Protein 6CJ7 (pdb70)

Structure (mmCIF, N/CA/C/O backbone):
data_6CJ7
#
_entry.id   6CJ7
#
_cell.length_a   40.997
_cell.length_b   80.555
_cell.length_c   55.125
_cell.angle_alpha   90.00
_cell.angle_beta   102.73
_cell.angle_gamma   90.00
#
_symmetry.space_group_name_H-M   'P 1 21 1'
#
loop_
_entity.id
_entity.type
_entity.pdbx_description
1 polymer Serpin-12
2 water water
#
loop_
_atom_site.group_PDB
_atom_site.id
_atom_site.type_symbol
_atom_site.label_atom_id
_atom_site.label_alt_id
_atom_site.label_comp_id
_atom_site.label_asym_id
_atom_site.label_entity_id
_atom_site.label_seq_id
_atom_site.pdbx_PDB_ins_code
_atom_site.Cartn_x
_atom_site.Cartn_y
_atom_site.Cartn_z
_atom_site.occupancy
_atom_site.B_iso_or_equiv
_atom_site.auth_seq_id
_atom_site.auth_comp_id
_atom_site.auth_asym_id
_atom_site.auth_atom_id
_atom_site.pdbx_PDB_model_num
ATOM 1 N N . GLY A 1 14 ? 21.277 52.232 19.646 1.00 65.37 2 GLY A N 1
ATOM 2 C CA . GLY A 1 14 ? 21.340 52.920 18.382 1.00 56.89 2 GLY A CA 1
ATOM 3 C C . GLY A 1 14 ? 20.314 52.285 17.480 1.00 47.78 2 GLY A C 1
ATOM 4 O O . GLY A 1 14 ? 19.442 51.542 17.945 1.00 56.55 2 GLY A O 1
ATOM 5 N N . PRO A 1 15 ? 20.391 52.529 16.171 1.00 34.69 3 PRO A N 1
ATOM 6 C CA . PRO A 1 15 ? 19.480 51.820 15.267 1.00 33.02 3 PRO A CA 1
ATOM 7 C C . PRO A 1 15 ? 19.800 50.337 15.103 1.00 37.01 3 PRO A C 1
ATOM 8 O O . PRO A 1 15 ? 18.951 49.609 14.571 1.00 38.87 3 PRO A O 1
ATOM 12 N N . ALA A 1 16 ? 20.965 49.857 15.562 1.00 33.20 4 ALA A N 1
ATOM 13 C CA . ALA A 1 16 ? 21.295 48.440 15.401 1.00 29.45 4 ALA A CA 1
ATOM 14 C C . ALA A 1 16 ? 20.323 47.534 16.143 1.00 27.59 4 ALA A C 1
ATOM 15 O O . ALA A 1 16 ? 20.127 46.377 15.745 1.00 26.61 4 ALA A O 1
ATOM 17 N N . SER A 1 17 ? 19.707 48.027 17.221 1.00 25.38 5 SER A N 1
ATOM 18 C CA . SER A 1 17 ? 18.857 47.160 18.031 1.00 23.28 5 SER A CA 1
ATOM 19 C C . SER A 1 17 ? 17.652 46.647 17.252 1.00 21.76 5 SER A C 1
ATOM 20 O O . SER A 1 17 ? 17.167 45.548 17.532 1.00 24.33 5 SER A O 1
ATOM 23 N N . THR A 1 18 ? 17.135 47.428 16.299 1.00 20.99 6 THR A N 1
ATOM 24 C CA . THR A 1 18 ? 15.982 46.997 15.519 1.00 20.89 6 THR A CA 1
ATOM 25 C C . THR A 1 18 ? 16.359 46.549 14.109 1.00 22.29 6 THR A C 1
ATOM 26 O O . THR A 1 18 ? 15.485 46.482 13.232 1.00 21.12 6 THR A O 1
ATOM 30 N N . SER A 1 19 ? 17.629 46.190 13.889 1.00 24.80 7 SER A N 1
ATOM 31 C CA . SER A 1 19 ? 18.062 45.783 12.554 1.00 25.88 7 SER A CA 1
ATOM 32 C C . SER A 1 19 ? 17.246 44.608 12.014 1.00 25.16 7 SER A C 1
ATOM 33 O O . SER A 1 19 ? 16.932 44.573 10.818 1.00 25.64 7 SER A O 1
ATOM 36 N N . PHE A 1 20 ? 16.897 43.630 12.862 1.00 21.34 8 PHE A N 1
ATOM 37 C CA . PHE A 1 20 ? 16.086 42.513 12.374 1.00 21.10 8 PHE A CA 1
ATOM 38 C C . PHE A 1 20 ? 14.772 43.015 11.779 1.00 23.44 8 PHE A C 1
ATOM 39 O O . PHE A 1 20 ? 14.381 42.618 10.669 1.00 22.53 8 PHE A O 1
ATOM 47 N N . GLY A 1 21 ? 14.070 43.879 12.519 1.00 19.14 9 GLY A N 1
ATOM 48 C CA . GLY A 1 21 ? 12.797 44.402 12.044 1.00 19.11 9 GLY A CA 1
ATOM 49 C C . GLY A 1 21 ? 12.925 45.215 10.767 1.00 21.01 9 GLY A C 1
ATOM 50 O O . GLY A 1 21 ? 12.048 45.164 9.904 1.00 19.59 9 GLY A O 1
ATOM 51 N N . VAL A 1 22 ? 14.008 45.995 10.634 1.00 19.56 10 VAL A N 1
ATOM 52 C CA . VAL A 1 22 ? 14.228 46.716 9.376 1.00 19.22 10 VAL A CA 1
ATOM 53 C C . VAL A 1 22 ? 14.444 45.737 8.224 1.00 20.78 10 VAL A C 1
ATOM 54 O O . VAL A 1 22 ? 13.916 45.935 7.120 1.00 20.35 10 VAL A O 1
ATOM 58 N N . ASN A 1 23 ? 15.234 44.678 8.459 1.00 22.30 11 ASN A N 1
ATOM 59 C CA . ASN A 1 23 ? 15.453 43.651 7.439 1.00 23.58 11 ASN A CA 1
ATOM 60 C C . ASN A 1 23 ? 14.138 42.993 7.028 1.00 23.75 11 ASN A C 1
ATOM 61 O O . ASN A 1 23 ? 13.911 42.727 5.839 1.00 24.02 11 ASN A O 1
ATOM 66 N N . VAL A 1 24 ? 13.262 42.717 8.000 1.00 22.59 12 VAL A N 1
ATOM 67 C CA . VAL A 1 24 ? 11.954 42.144 7.687 1.00 20.41 12 VAL A CA 1
ATOM 68 C C . VAL A 1 24 ? 11.159 43.091 6.799 1.00 21.01 12 VAL A C 1
ATOM 69 O O . VAL A 1 24 ? 10.581 42.683 5.782 1.00 22.58 12 VAL A O 1
ATOM 73 N N . PHE A 1 25 ? 11.120 44.371 7.165 1.00 20.33 13 PHE A N 1
ATOM 74 C CA . PHE A 1 25 ? 10.379 45.341 6.360 1.00 19.36 13 PHE A CA 1
ATOM 75 C C . PHE A 1 25 ? 10.916 45.395 4.939 1.00 22.46 13 PHE A C 1
ATOM 76 O O . PHE A 1 25 ? 10.147 45.402 3.973 1.00 21.85 13 PHE A O 1
ATOM 84 N N . LYS A 1 26 ? 12.244 45.432 4.789 1.00 21.30 14 LYS A N 1
ATOM 85 C CA . LYS A 1 26 ? 12.823 45.502 3.452 1.00 22.45 14 LYS A CA 1
ATOM 86 C C . LYS A 1 26 ? 12.524 44.242 2.657 1.00 22.40 14 LYS A C 1
ATOM 87 O O . LYS A 1 26 ? 12.271 44.315 1.447 1.00 26.05 14 LYS A O 1
ATOM 93 N N . GLN A 1 27 ? 12.547 43.081 3.318 1.00 21.49 15 GLN A N 1
ATOM 94 C CA . GLN A 1 27 ? 12.206 41.840 2.625 1.00 22.67 15 GLN A CA 1
ATOM 95 C C . GLN A 1 27 ? 10.770 41.876 2.120 1.00 25.87 15 GLN A C 1
ATOM 96 O O . GLN A 1 27 ? 10.506 41.557 0.954 1.00 28.17 15 GLN A O 1
ATOM 102 N N . MET A 1 28 ? 9.851 42.298 2.981 1.00 23.75 16 MET A N 1
ATOM 103 C CA . MET A 1 28 ? 8.444 42.395 2.611 1.00 23.56 16 MET A CA 1
ATOM 104 C C . MET A 1 28 ? 8.221 43.370 1.453 1.00 24.67 16 MET A C 1
ATOM 105 O O . MET A 1 28 ? 7.307 43.184 0.650 1.00 24.74 16 MET A O 1
ATOM 110 N N . ALA A 1 29 ? 9.052 44.406 1.369 1.00 22.83 17 ALA A N 1
ATOM 111 C CA . ALA A 1 29 ? 8.922 45.395 0.306 1.00 22.96 17 ALA A CA 1
ATOM 112 C C . ALA A 1 29 ? 9.323 44.845 -1.061 1.00 26.48 17 ALA A C 1
ATOM 113 O O . ALA A 1 29 ? 8.796 45.294 -2.083 1.00 29.84 17 ALA A O 1
ATOM 115 N N . THR A 1 30 ? 10.246 43.881 -1.113 1.00 27.37 18 THR A N 1
ATOM 116 C CA . THR A 1 30 ? 10.642 43.325 -2.400 1.00 30.03 18 THR A CA 1
ATOM 117 C C . THR A 1 30 ? 9.613 42.359 -2.964 1.00 34.06 18 THR A C 1
ATOM 118 O O . THR A 1 30 ? 9.696 42.018 -4.151 1.00 38.46 18 THR A O 1
ATOM 122 N N . GLU A 1 31 ? 8.652 41.910 -2.155 1.00 33.07 19 GLU A N 1
ATOM 123 C CA . GLU A 1 31 ? 7.743 40.841 -2.554 1.00 35.14 19 GLU A CA 1
ATOM 124 C C . GLU A 1 31 ? 6.355 41.323 -2.944 1.00 37.93 19 GLU A C 1
ATOM 125 O O . GLU A 1 31 ? 5.558 40.524 -3.449 1.00 41.20 19 GLU A O 1
ATOM 131 N N . GLN A 1 32 ? 6.036 42.592 -2.714 1.00 31.97 20 GLN A N 1
ATOM 132 C CA . GLN A 1 32 ? 4.735 43.116 -3.086 1.00 36.60 20 GLN A CA 1
ATOM 133 C C . GLN A 1 32 ? 4.894 44.599 -3.386 1.00 31.95 20 GLN A C 1
ATOM 134 O O . GLN A 1 32 ? 5.824 45.251 -2.908 1.00 31.98 20 GLN A O 1
ATOM 140 N N . SER A 1 33 ? 3.999 45.117 -4.215 1.00 34.07 21 SER A N 1
ATOM 141 C CA . SER A 1 33 ? 3.917 46.542 -4.468 1.00 36.78 21 SER A CA 1
ATOM 142 C C . SER A 1 33 ? 2.841 47.140 -3.569 1.00 40.29 21 SER A C 1
ATOM 143 O O . SER A 1 33 ? 2.251 46.464 -2.723 1.00 45.98 21 SER A O 1
ATOM 146 N N . GLY A 1 34 ? 2.587 48.424 -3.746 1.00 33.03 22 GLY A N 1
ATOM 147 C CA . GLY A 1 34 ? 1.544 49.069 -2.980 1.00 31.52 22 GLY A CA 1
ATOM 148 C C . GLY A 1 34 ? 2.056 49.642 -1.678 1.00 26.53 22 GLY A C 1
ATOM 149 O O . GLY A 1 34 ? 3.223 49.493 -1.297 1.00 25.46 22 GLY A O 1
ATOM 150 N N . ASN A 1 35 ? 1.147 50.322 -0.981 1.00 26.33 23 ASN A N 1
ATOM 151 C CA . ASN A 1 35 ? 1.461 50.837 0.349 1.00 24.48 23 ASN A CA 1
ATOM 152 C C . ASN A 1 35 ? 1.963 49.716 1.246 1.00 25.38 23 ASN A C 1
ATOM 153 O O . ASN A 1 35 ? 1.441 48.596 1.227 1.00 27.52 23 ASN A O 1
ATOM 158 N N . LEU A 1 36 ? 2.985 50.020 2.034 1.00 21.82 24 LEU A N 1
ATOM 159 C CA . LEU A 1 36 ? 3.528 49.051 2.972 1.00 20.87 24 LEU A CA 1
ATOM 160 C C . LEU A 1 36 ? 3.909 49.773 4.252 1.00 24.33 24 LEU A C 1
ATOM 161 O O . LEU A 1 36 ? 4.566 50.817 4.206 1.00 23.26 24 LEU A O 1
ATOM 166 N N . ALA A 1 37 ? 3.511 49.209 5.393 1.00 20.84 25 ALA A N 1
ATOM 167 C CA . ALA A 1 37 ? 3.782 49.828 6.684 1.00 18.26 25 ALA A CA 1
ATOM 168 C C . ALA A 1 37 ? 4.049 48.738 7.705 1.00 18.84 25 ALA A C 1
ATOM 169 O O . ALA A 1 37 ? 3.366 47.711 7.705 1.00 23.21 25 ALA A O 1
ATOM 171 N N . ALA A 1 38 ? 5.037 48.965 8.571 1.00 16.79 26 ALA A N 1
ATOM 172 C CA . ALA A 1 38 ? 5.329 48.026 9.643 1.00 17.24 26 ALA A CA 1
ATOM 173 C C . ALA A 1 38 ? 6.195 48.731 10.667 1.00 19.24 26 ALA A C 1
ATOM 174 O O . ALA A 1 38 ? 6.812 49.763 10.382 1.00 20.09 26 ALA A O 1
ATOM 176 N N . SER A 1 39 ? 6.246 48.159 11.861 1.00 15.58 27 SER A N 1
ATOM 177 C CA . SER A 1 39 ? 7.107 48.701 12.912 1.00 15.60 27 SER A CA 1
ATOM 178 C C . SER A 1 39 ? 8.332 47.824 13.110 1.00 16.66 27 SER A C 1
ATOM 179 O O . SER A 1 39 ? 8.196 46.708 13.627 1.00 19.17 27 SER A O 1
ATOM 182 N N . PRO A 1 40 ? 9.542 48.270 12.749 1.00 20.09 28 PRO A N 1
ATOM 183 C CA . PRO A 1 40 ? 10.735 47.481 13.104 1.00 19.29 28 PRO A CA 1
ATOM 184 C C . PRO A 1 40 ? 10.845 47.233 14.594 1.00 19.12 28 PRO A C 1
ATOM 185 O O . PRO A 1 40 ? 11.325 46.166 15.008 1.00 20.20 28 PRO A O 1
ATOM 189 N N . PHE A 1 41 ? 10.388 48.187 15.410 1.00 17.46 29 PHE A N 1
ATOM 190 C CA . PHE A 1 41 ? 10.370 48.010 16.860 1.00 18.68 29 PHE A CA 1
ATOM 191 C C . PHE A 1 41 ? 9.504 46.813 17.266 1.00 22.09 29 PHE A C 1
ATOM 192 O O . PHE A 1 41 ? 9.974 45.906 17.973 1.00 18.87 29 PHE A O 1
ATOM 200 N N . SER A 1 42 ? 8.251 46.770 16.797 1.00 19.54 30 SER A N 1
ATOM 201 C CA . SER A 1 42 ? 7.347 45.689 17.186 1.00 18.61 30 SER A CA 1
ATOM 202 C C . SER A 1 42 ? 7.850 44.341 16.699 1.00 20.63 30 SER A C 1
ATOM 203 O O . SER A 1 42 ? 7.709 43.332 17.395 1.00 20.32 30 SER A O 1
ATOM 206 N N . ILE A 1 43 ? 8.396 44.296 15.486 1.00 17.10 31 ILE A N 1
ATOM 207 C CA . ILE A 1 43 ? 8.853 43.018 14.944 1.00 18.92 31 ILE A CA 1
ATOM 208 C C . ILE A 1 43 ? 10.066 42.521 15.721 1.00 21.77 31 ILE A C 1
ATOM 209 O O . ILE A 1 43 ? 10.196 41.321 15.992 1.00 20.15 31 ILE A O 1
ATOM 214 N N . THR A 1 44 ? 10.966 43.431 16.104 1.00 18.41 32 THR A N 1
ATOM 215 C CA . THR A 1 44 ? 12.117 43.036 16.912 1.00 20.57 32 THR A CA 1
ATOM 216 C C . THR A 1 44 ? 11.682 42.600 18.309 1.00 22.27 32 THR A C 1
ATOM 217 O O . THR A 1 44 ? 12.194 41.602 18.837 1.00 20.45 32 THR A O 1
ATOM 221 N N . ILE A 1 45 ? 10.720 43.318 18.909 1.00 20.21 33 ILE A N 1
ATOM 222 C CA . ILE A 1 45 ? 10.221 42.966 20.244 1.00 20.33 33 ILE A CA 1
ATOM 223 C C . ILE A 1 45 ? 9.670 41.548 20.249 1.00 19.94 33 ILE A C 1
ATOM 224 O O . ILE A 1 45 ? 9.895 40.779 21.195 1.00 21.76 33 ILE A O 1
ATOM 229 N N . LEU A 1 46 ? 8.935 41.179 19.194 1.00 18.48 34 LEU A N 1
ATOM 230 C CA . LEU A 1 46 ? 8.425 39.820 19.061 1.00 18.26 34 LEU A CA 1
ATOM 231 C C . LEU A 1 46 ? 9.546 38.801 19.225 1.00 19.96 34 LEU A C 1
ATOM 232 O O . LEU A 1 46 ? 9.461 37.877 20.050 1.00 21.14 34 LEU A O 1
ATOM 237 N N . LEU A 1 47 ? 10.619 38.963 18.447 1.00 18.48 35 LEU A N 1
ATOM 238 C CA . LEU A 1 47 ? 11.698 37.977 18.469 1.00 20.24 35 LEU A CA 1
ATOM 239 C C . LEU A 1 47 ? 12.510 38.062 19.757 1.00 18.22 35 LEU A C 1
ATOM 240 O O . LEU A 1 47 ? 12.908 37.023 20.302 1.00 21.52 35 LEU A O 1
ATOM 245 N N . ALA A 1 48 ? 12.805 39.286 20.232 1.00 17.68 36 ALA A N 1
ATOM 246 C CA . ALA A 1 48 ? 13.604 39.442 21.453 1.00 20.74 36 ALA A CA 1
ATOM 247 C C . ALA A 1 48 ? 12.875 38.877 22.657 1.00 20.64 36 ALA A C 1
ATOM 248 O O . ALA A 1 48 ? 13.508 38.376 23.595 1.00 20.07 36 ALA A O 1
ATOM 250 N N . MET A 1 49 ? 11.550 38.953 22.657 1.00 20.04 37 MET A N 1
ATOM 251 C CA . MET A 1 49 ? 10.777 38.355 23.735 1.00 22.65 37 MET A CA 1
ATOM 252 C C . MET A 1 49 ? 10.854 36.835 23.669 1.00 20.51 37 MET A C 1
ATOM 253 O O . MET A 1 49 ? 11.117 36.162 24.680 1.00 21.89 37 MET A O 1
ATOM 258 N N . LEU A 1 50 ? 10.690 36.281 22.473 1.00 19.25 38 LEU A N 1
ATOM 259 C CA . LEU A 1 50 ? 10.784 34.836 22.296 1.00 20.01 38 LEU A CA 1
ATOM 260 C C . LEU A 1 50 ? 12.164 34.309 22.717 1.00 21.73 38 LEU A C 1
ATOM 261 O O . LEU A 1 50 ? 12.280 33.196 23.229 1.00 23.69 38 LEU A O 1
ATOM 266 N N . GLN A 1 51 ? 13.201 35.115 22.496 1.00 18.76 39 GLN A N 1
ATOM 267 C CA . GLN A 1 51 ? 14.570 34.748 22.843 1.00 20.08 39 GLN A CA 1
ATOM 268 C C . GLN A 1 51 ? 14.710 34.420 24.323 1.00 20.21 39 GLN A C 1
ATOM 269 O O . GLN A 1 51 ? 15.530 33.574 24.704 1.00 23.10 39 GLN A O 1
ATOM 275 N N . GLN A 1 52 ? 13.911 35.084 25.166 1.00 19.92 40 GLN A N 1
ATOM 276 C CA . GLN A 1 52 ? 14.018 34.925 26.616 1.00 21.54 40 GLN A CA 1
ATOM 277 C C . GLN A 1 52 ? 13.558 33.550 27.081 1.00 22.78 40 GLN A C 1
ATOM 278 O O . GLN A 1 52 ? 13.880 33.144 28.204 1.00 24.30 40 GLN A O 1
ATOM 284 N N . GLY A 1 53 ? 12.812 32.822 26.252 1.00 20.78 41 GLY A N 1
ATOM 285 C CA . GLY A 1 53 ? 12.431 31.462 26.566 1.00 23.44 41 GLY A CA 1
ATOM 286 C C . GLY A 1 53 ? 13.031 30.400 25.675 1.00 22.44 41 GLY A C 1
ATOM 287 O O . GLY A 1 53 ? 12.632 29.231 25.782 1.00 24.34 41 GLY A O 1
ATOM 288 N N . ALA A 1 54 ? 13.993 30.748 24.822 1.00 19.97 42 ALA A N 1
ATOM 289 C CA . ALA A 1 54 ? 14.509 29.863 23.791 1.00 18.56 42 ALA A CA 1
ATOM 290 C C . ALA A 1 54 ? 15.740 29.092 24.259 1.00 20.77 42 ALA A C 1
ATOM 291 O O . ALA A 1 54 ? 16.490 29.531 25.143 1.00 22.00 42 ALA A O 1
ATOM 293 N N . ALA A 1 55 ? 15.942 27.928 23.646 1.00 19.23 43 ALA A N 1
ATOM 294 C CA . ALA A 1 55 ? 17.114 27.105 23.892 1.00 20.82 43 ALA A CA 1
ATOM 295 C C . ALA A 1 55 ? 17.610 26.492 22.590 1.00 21.41 43 ALA A C 1
ATOM 296 O O . ALA A 1 55 ? 16.930 26.520 21.556 1.00 20.42 43 ALA A O 1
ATOM 298 N N . GLY A 1 56 ? 18.808 25.908 22.662 1.00 25.03 44 GLY A N 1
ATOM 299 C CA . GLY A 1 56 ? 19.288 25.062 21.583 1.00 22.68 44 GLY A CA 1
ATOM 300 C C . GLY A 1 56 ? 19.285 25.757 20.241 1.00 22.40 44 GLY A C 1
ATOM 301 O O . GLY A 1 56 ? 19.672 26.925 20.119 1.00 21.31 44 GLY A O 1
ATOM 302 N N . ASN A 1 57 ? 18.831 25.034 19.212 1.00 21.66 45 ASN A N 1
ATOM 303 C CA . ASN A 1 57 ? 18.868 25.583 17.859 1.00 21.83 45 ASN A CA 1
ATOM 304 C C . ASN A 1 57 ? 17.939 26.783 17.697 1.00 22.52 45 ASN A C 1
ATOM 305 O O . ASN A 1 57 ? 18.234 27.688 16.908 1.00 22.91 45 ASN A O 1
ATOM 310 N N . THR A 1 58 ? 16.818 26.819 18.426 1.00 21.34 46 THR A N 1
ATOM 311 C CA . THR A 1 58 ? 15.922 27.971 18.340 1.00 18.63 46 THR A CA 1
ATOM 312 C C . THR A 1 58 ? 16.585 29.226 18.889 1.00 20.03 46 THR A C 1
ATOM 313 O O . THR A 1 58 ? 16.471 30.310 18.301 1.00 22.11 46 THR A O 1
ATOM 317 N N . LEU A 1 59 ? 17.252 29.102 20.031 1.00 20.79 47 LEU A N 1
ATOM 318 C CA . LEU A 1 59 ? 17.984 30.232 20.590 1.00 20.87 47 LEU A CA 1
ATOM 319 C C . LEU A 1 59 ? 19.076 30.699 19.638 1.00 21.34 47 LEU A C 1
ATOM 320 O O . LEU A 1 59 ? 19.285 31.906 19.463 1.00 22.21 47 LEU A O 1
ATOM 325 N N . ASP A 1 60 ? 19.777 29.752 19.009 1.00 20.99 48 ASP A N 1
ATOM 326 C CA . ASP A 1 60 ? 20.847 30.085 18.073 1.00 19.92 48 ASP A CA 1
ATOM 327 C C . ASP A 1 60 ? 20.306 30.887 16.891 1.00 22.77 48 ASP A C 1
ATOM 328 O O . ASP A 1 60 ? 20.864 31.930 16.527 1.00 24.98 48 ASP A O 1
ATOM 333 N N . GLU A 1 61 ? 19.196 30.422 16.298 1.00 22.29 49 GLU A N 1
ATOM 334 C CA . GLU A 1 61 ? 18.577 31.133 15.180 1.00 21.12 49 GLU A CA 1
ATOM 335 C C . GLU A 1 61 ? 18.181 32.546 15.571 1.00 22.24 49 GLU A C 1
ATOM 336 O O . GLU A 1 61 ? 18.418 33.498 14.817 1.00 21.97 49 GLU A O 1
ATOM 342 N N . ILE A 1 62 ? 17.533 32.697 16.728 1.00 18.68 50 ILE A N 1
ATOM 343 C CA . ILE A 1 62 ? 17.057 34.024 17.122 1.00 20.27 50 ILE A CA 1
ATOM 344 C C . ILE A 1 62 ? 18.229 34.945 17.426 1.00 21.10 50 ILE A C 1
ATOM 345 O O . ILE A 1 62 ? 18.230 36.122 17.039 1.00 19.93 50 ILE A O 1
ATOM 350 N N . THR A 1 63 ? 19.241 34.432 18.129 1.00 20.56 51 THR A N 1
ATOM 351 C CA . THR A 1 63 ? 20.398 35.258 18.464 1.00 19.67 51 THR A CA 1
ATOM 352 C C . THR A 1 63 ? 21.115 35.742 17.208 1.00 25.59 51 THR A C 1
ATOM 353 O O . THR A 1 63 ? 21.497 36.919 17.110 1.00 22.33 51 THR A O 1
ATOM 357 N N . ARG A 1 64 ? 21.260 34.862 16.211 1.00 24.04 52 ARG A N 1
ATOM 358 C CA . ARG A 1 64 ? 21.876 35.263 14.954 1.00 22.45 52 ARG A CA 1
ATOM 359 C C . ARG A 1 64 ? 21.043 36.323 14.248 1.00 26.33 52 ARG A C 1
ATOM 360 O O . ARG A 1 64 ? 21.591 37.256 13.651 1.00 27.84 52 ARG A O 1
ATOM 368 N N . ALA A 1 65 ? 19.716 36.194 14.299 1.00 21.33 53 ALA A N 1
ATOM 369 C CA . ALA A 1 65 ? 18.857 37.142 13.591 1.00 21.44 53 ALA A CA 1
ATOM 370 C C . ALA A 1 65 ? 18.864 38.505 14.264 1.00 22.21 53 ALA A C 1
ATOM 371 O O . ALA A 1 65 ? 18.897 39.537 13.585 1.00 24.21 53 ALA A O 1
ATOM 373 N N . LEU A 1 66 ? 18.823 38.530 15.594 1.00 22.00 54 LEU A N 1
ATOM 374 C CA . LEU A 1 66 ? 18.771 39.800 16.315 1.00 22.07 54 LEU A CA 1
ATOM 375 C C . LEU A 1 66 ? 20.130 40.465 16.422 1.00 24.76 54 LEU A C 1
ATOM 376 O O . LEU A 1 66 ? 20.199 41.693 16.567 1.00 25.18 54 LEU A O 1
ATOM 381 N N . GLN A 1 67 ? 21.209 39.679 16.376 1.00 23.67 55 GLN A N 1
ATOM 382 C CA . GLN A 1 67 ? 22.560 40.170 16.666 1.00 26.72 55 GLN A CA 1
ATOM 383 C C . GLN A 1 67 ? 22.630 40.780 18.068 1.00 28.07 55 GLN A C 1
ATOM 384 O O . GLN A 1 67 ? 23.349 41.753 18.319 1.00 29.91 55 GLN A O 1
ATOM 390 N N . MET A 1 68 ? 21.886 40.182 18.996 1.00 26.78 56 MET A N 1
ATOM 391 C CA . MET A 1 68 ? 21.922 40.539 20.405 1.00 27.49 56 MET A CA 1
ATOM 392 C C . MET A 1 68 ? 21.770 39.277 21.237 1.00 25.55 56 MET A C 1
ATOM 393 O O . MET A 1 68 ? 21.034 38.367 20.850 1.00 29.46 56 MET A O 1
ATOM 398 N N . THR A 1 69 ? 22.460 39.234 22.375 1.00 29.19 57 THR A N 1
ATOM 399 C CA . THR A 1 69 ? 22.245 38.162 23.329 1.00 30.00 57 THR A CA 1
ATOM 400 C C . THR A 1 69 ? 20.929 38.392 24.072 1.00 30.06 57 THR A C 1
ATOM 401 O O . THR A 1 69 ? 20.398 39.506 24.075 1.00 27.39 57 THR A O 1
ATOM 405 N N . PRO A 1 70 ? 20.375 37.351 24.701 1.00 26.02 58 PRO A N 1
ATOM 406 C CA . PRO A 1 70 ? 19.138 37.555 25.481 1.00 24.67 58 PRO A CA 1
ATOM 407 C C . PRO A 1 70 ? 19.270 38.620 26.564 1.00 28.22 58 PRO A C 1
ATOM 408 O O . PRO A 1 70 ? 18.342 39.415 26.767 1.00 27.16 58 PRO A O 1
ATOM 412 N N . GLU A 1 71 ? 20.402 38.654 27.270 1.00 28.09 59 GLU A N 1
ATOM 413 C CA . GLU A 1 71 ? 20.596 39.667 28.303 1.00 26.41 59 GLU A CA 1
ATOM 414 C C . GLU A 1 71 ? 20.686 41.058 27.688 1.00 30.71 59 GLU A C 1
ATOM 415 O O . GLU A 1 71 ? 20.165 42.030 28.250 1.00 29.08 59 GLU A O 1
ATOM 421 N N . LYS A 1 72 ? 21.319 41.170 26.518 1.00 29.15 60 LYS A N 1
ATOM 422 C CA . LYS A 1 72 ? 21.441 42.478 25.884 1.00 27.49 60 LYS A CA 1
ATOM 423 C C . LYS A 1 72 ? 20.092 42.966 25.372 1.00 25.15 60 LYS A C 1
ATOM 424 O O . LYS A 1 72 ? 19.728 44.130 25.587 1.00 26.14 60 LYS A O 1
ATOM 430 N N . SER A 1 73 ? 19.329 42.096 24.698 1.00 23.97 61 SER A N 1
ATOM 431 C CA . SER A 1 73 ? 18.044 42.539 24.160 1.00 20.59 61 SER A CA 1
ATOM 432 C C . SER A 1 73 ? 17.092 42.928 25.290 1.00 25.48 61 SER A C 1
ATOM 433 O O . SER A 1 73 ? 16.352 43.909 25.174 1.00 22.30 61 SER A O 1
ATOM 436 N N . ALA A 1 74 ? 17.156 42.224 26.427 1.00 24.53 62 ALA A N 1
ATOM 437 C CA . ALA A 1 74 ? 16.287 42.552 27.554 1.00 26.46 62 ALA A CA 1
ATOM 438 C C . ALA A 1 74 ? 16.639 43.915 28.134 1.00 22.84 62 ALA A C 1
ATOM 439 O O . ALA A 1 74 ? 15.749 44.702 28.479 1.00 25.20 62 ALA A O 1
ATOM 441 N N . GLU A 1 75 ? 17.936 44.207 28.250 1.00 23.36 63 GLU A N 1
ATOM 442 C CA . GLU A 1 75 ? 18.365 45.491 28.792 1.00 25.24 63 GLU A CA 1
ATOM 443 C C . GLU A 1 75 ? 18.017 46.627 27.844 1.00 26.09 63 GLU A C 1
ATOM 444 O O . GLU A 1 75 ? 17.581 47.700 28.284 1.00 28.70 63 GLU A O 1
ATOM 450 N N . ILE A 1 76 ? 18.232 46.416 26.544 1.00 22.59 64 ILE A N 1
ATOM 451 C CA . ILE A 1 76 ? 17.972 47.471 25.571 1.00 24.91 64 ILE A CA 1
ATOM 452 C C . ILE A 1 76 ? 16.492 47.813 25.548 1.00 26.55 64 ILE A C 1
ATOM 453 O O . ILE A 1 76 ? 16.107 48.985 25.620 1.00 23.94 64 ILE A O 1
ATOM 458 N N . PHE A 1 77 ? 15.630 46.798 25.469 1.00 22.46 65 PHE A N 1
ATOM 459 C CA . PHE A 1 77 ? 14.222 47.129 25.319 1.00 22.02 65 PHE A CA 1
ATOM 460 C C . PHE A 1 77 ? 13.582 47.570 26.623 1.00 23.03 65 PHE A C 1
ATOM 461 O O . PHE A 1 77 ? 12.613 48.338 26.581 1.00 23.61 65 PHE A O 1
ATOM 469 N N . LYS A 1 78 ? 14.135 47.186 27.779 1.00 21.87 66 LYS A N 1
ATOM 470 C CA . LYS A 1 78 ? 13.645 47.790 29.009 1.00 24.27 66 LYS A CA 1
ATOM 471 C C . LYS A 1 78 ? 13.832 49.299 28.964 1.00 25.63 66 LYS A C 1
ATOM 472 O O . LYS A 1 78 ? 12.919 50.056 29.317 1.00 22.78 66 LYS A O 1
ATOM 478 N N . LYS A 1 79 ? 14.992 49.756 28.483 1.00 23.63 67 LYS A N 1
ATOM 479 C CA . LYS A 1 79 ? 15.250 51.193 28.469 1.00 25.44 67 LYS A CA 1
ATOM 480 C C . LYS A 1 79 ? 14.427 51.890 27.396 1.00 24.35 67 LYS A C 1
ATOM 481 O O . LYS A 1 79 ? 13.924 52.994 27.623 1.00 24.63 67 LYS A O 1
ATOM 487 N N . VAL A 1 80 ? 14.277 51.267 26.217 1.00 21.24 68 VAL A N 1
ATOM 488 C CA . VAL A 1 80 ? 13.446 51.874 25.175 1.00 20.51 68 VAL A CA 1
ATOM 489 C C . VAL A 1 80 ? 12.028 52.068 25.683 1.00 20.61 68 VAL A C 1
ATOM 490 O O . VAL A 1 80 ? 11.405 53.127 25.482 1.00 20.62 68 VAL A O 1
ATOM 494 N N . ASN A 1 81 ? 11.497 51.054 26.358 1.00 20.65 69 ASN A N 1
ATOM 495 C CA . ASN A 1 81 ? 10.150 51.162 26.895 1.00 21.84 69 ASN A CA 1
ATOM 496 C C . ASN A 1 81 ? 10.076 52.191 28.019 1.00 22.64 69 ASN A C 1
ATOM 497 O O . ASN A 1 81 ? 9.083 52.913 28.129 1.00 24.10 69 ASN A O 1
ATOM 502 N N . GLU A 1 82 ? 11.110 52.268 28.863 1.00 22.02 70 GLU A N 1
ATOM 503 C CA . GLU A 1 82 ? 11.144 53.295 29.897 1.00 23.31 70 GLU A CA 1
ATOM 504 C C . GLU A 1 82 ? 11.116 54.691 29.295 1.00 26.12 70 GLU A C 1
ATOM 505 O O . GLU A 1 82 ? 10.421 55.581 29.804 1.00 27.34 70 GLU A O 1
ATOM 511 N N . GLU A 1 83 ? 11.868 54.911 28.217 1.00 23.74 71 GLU A N 1
ATOM 512 C CA . GLU A 1 83 ? 11.870 56.246 27.631 1.00 24.92 71 GLU A CA 1
ATOM 513 C C . GLU A 1 83 ? 10.519 56.584 27.017 1.00 25.79 71 GLU A C 1
ATOM 514 O O . GLU A 1 83 ? 10.099 57.749 27.060 1.00 27.16 71 GLU A O 1
ATOM 520 N N . ILE A 1 84 ? 9.830 55.594 26.445 1.00 22.39 72 ILE A N 1
ATOM 521 C CA . ILE A 1 84 ? 8.481 55.837 25.936 1.00 24.45 72 ILE A CA 1
ATOM 522 C C . ILE A 1 84 ? 7.535 56.204 27.076 1.00 24.07 72 ILE A C 1
ATOM 523 O O . ILE A 1 84 ? 6.794 57.191 27.001 1.00 24.15 72 ILE A O 1
ATOM 528 N N . GLN A 1 85 ? 7.556 55.424 28.159 1.00 26.01 73 GLN A N 1
ATOM 529 C CA . GLN A 1 85 ? 6.581 55.631 29.221 1.00 26.40 73 GLN A CA 1
ATOM 530 C C . GLN A 1 85 ? 6.860 56.884 30.037 1.00 29.48 73 GLN A C 1
ATOM 531 O O . GLN A 1 85 ? 5.972 57.340 30.762 1.00 35.14 73 GLN A O 1
ATOM 537 N N . LYS A 1 86 ? 8.056 57.466 29.922 1.00 27.14 74 LYS A N 1
ATOM 538 C CA . LYS A 1 86 ? 8.312 58.729 30.607 1.00 28.99 74 LYS A CA 1
ATOM 539 C C . LYS A 1 86 ? 7.598 59.898 29.945 1.00 26.57 74 LYS A C 1
ATOM 540 O O . LYS A 1 86 ? 7.485 60.962 30.562 1.00 28.76 74 LYS A O 1
ATOM 546 N N . ARG A 1 87 ? 7.132 59.727 28.712 1.00 26.26 75 ARG A N 1
ATOM 547 C CA . ARG A 1 87 ? 6.610 60.849 27.945 1.00 26.36 75 ARG A CA 1
ATOM 548 C C . ARG A 1 87 ? 5.192 61.176 28.393 1.00 29.47 75 ARG A C 1
ATOM 549 O O . ARG A 1 87 ? 4.343 60.283 28.504 1.00 34.74 75 ARG A O 1
ATOM 557 N N . ASN A 1 88 ? 4.951 62.469 28.665 1.00 29.15 76 ASN A N 1
ATOM 558 C CA . ASN A 1 88 ? 3.653 63.003 29.083 1.00 33.35 76 ASN A CA 1
ATOM 559 C C . ASN A 1 88 ? 3.362 64.169 28.149 1.00 32.89 76 ASN A C 1
ATOM 560 O O . ASN A 1 88 ? 3.516 65.330 28.517 1.00 37.75 76 ASN A O 1
ATOM 565 N N . SER A 1 89 ? 2.958 63.851 26.926 1.00 27.85 77 SER A N 1
ATOM 566 C CA . SER A 1 89 ? 2.797 64.847 25.882 1.00 27.27 77 SER A CA 1
ATOM 567 C C . SER A 1 89 ? 1.568 64.493 25.062 1.00 27.66 77 SER A C 1
ATOM 568 O O . SER A 1 89 ? 0.911 63.476 25.290 1.00 28.96 77 SER A O 1
ATOM 571 N N . ARG A 1 90 ? 1.271 65.335 24.079 1.00 25.64 78 ARG A N 1
ATOM 572 C CA . ARG A 1 90 ? 0.156 65.036 23.195 1.00 30.79 78 ARG A CA 1
ATOM 573 C C . ARG A 1 90 ? 0.523 64.085 22.059 1.00 26.39 78 ARG A C 1
ATOM 574 O O . ARG A 1 90 ? -0.345 63.784 21.224 1.00 29.47 78 ARG A O 1
ATOM 582 N N . ASN A 1 91 ? 1.769 63.616 21.980 1.00 22.97 79 ASN A N 1
ATOM 583 C CA . ASN A 1 91 ? 2.104 62.557 21.040 1.00 21.60 79 ASN A CA 1
ATOM 584 C C . ASN A 1 91 ? 1.511 61.256 21.556 1.00 27.38 79 ASN A C 1
ATOM 585 O O . ASN A 1 91 ? 1.780 60.857 22.693 1.00 33.47 79 ASN A O 1
ATOM 590 N N . ILE A 1 92 ? 0.702 60.594 20.739 1.00 22.88 80 ILE A N 1
ATOM 591 C CA . ILE A 1 92 ? 0.059 59.353 21.154 1.00 20.74 80 ILE A CA 1
ATOM 592 C C . ILE A 1 92 ? 0.803 58.184 20.520 1.00 23.58 80 ILE A C 1
ATOM 593 O O . ILE A 1 92 ? 0.733 57.976 19.306 1.00 21.95 80 ILE A O 1
ATOM 598 N N . LEU A 1 93 ? 1.512 57.408 21.337 1.00 20.28 81 LEU A N 1
ATOM 599 C CA . LEU A 1 93 ? 2.103 56.150 20.902 1.00 22.46 81 LEU A CA 1
ATOM 600 C C . LEU A 1 93 ? 1.518 55.058 21.781 1.00 23.20 81 LEU A C 1
ATOM 601 O O . LEU A 1 93 ? 1.707 55.081 23.004 1.00 24.70 81 LEU A O 1
ATOM 606 N N . LYS A 1 94 ? 0.789 54.123 21.165 1.00 19.81 82 LYS A N 1
ATOM 607 C CA . LYS A 1 94 ? 0.119 53.049 21.884 1.00 22.19 82 LYS A CA 1
ATOM 608 C C . LYS A 1 94 ? 0.657 51.723 21.378 1.00 18.80 82 LYS A C 1
ATOM 609 O O . LYS A 1 94 ? 0.641 51.463 20.172 1.00 22.18 82 LYS A O 1
ATOM 615 N N . THR A 1 95 ? 1.147 50.892 22.294 1.00 19.52 83 THR A N 1
ATOM 616 C CA . THR A 1 95 ? 1.660 49.585 21.919 1.00 23.48 83 THR A CA 1
ATOM 617 C C . THR A 1 95 ? 0.834 48.510 22.606 1.00 26.37 83 THR A C 1
ATOM 618 O O . THR A 1 95 ? 0.325 48.704 23.716 1.00 28.78 83 THR A O 1
ATOM 622 N N . ALA A 1 96 ? 0.675 47.383 21.921 1.00 21.40 84 ALA A N 1
ATOM 623 C CA . ALA A 1 96 ? 0.026 46.213 22.504 1.00 22.06 84 ALA A CA 1
ATOM 624 C C . ALA A 1 96 ? 0.871 44.991 22.172 1.00 20.29 84 ALA A C 1
ATOM 625 O O . ALA A 1 96 ? 0.892 44.537 21.022 1.00 21.65 84 ALA A O 1
ATOM 627 N N . ASN A 1 97 ? 1.567 44.465 23.180 1.00 20.28 85 ASN A N 1
ATOM 628 C CA . ASN A 1 97 ? 2.416 43.287 23.034 1.00 20.26 85 ASN A CA 1
ATOM 629 C C . ASN A 1 97 ? 1.893 42.198 23.959 1.00 19.59 85 ASN A C 1
ATOM 630 O O . ASN A 1 97 ? 1.625 42.460 25.133 1.00 19.86 85 ASN A O 1
ATOM 635 N N . ASN A 1 98 ? 1.733 40.980 23.437 1.00 17.98 86 ASN A N 1
ATOM 636 C CA . ASN A 1 98 ? 1.292 39.902 24.320 1.00 20.13 86 ASN A CA 1
ATOM 637 C C . ASN A 1 98 ? 1.639 38.557 23.702 1.00 18.08 86 ASN A C 1
ATOM 638 O O . ASN A 1 98 ? 1.799 38.421 22.486 1.00 19.40 86 ASN A O 1
ATOM 643 N N . VAL A 1 99 ? 1.736 37.553 24.566 1.00 18.54 87 VAL A N 1
ATOM 644 C CA . VAL A 1 99 ? 1.911 36.159 24.163 1.00 19.12 87 VAL A CA 1
ATOM 645 C C . VAL A 1 99 ? 0.732 35.397 24.751 1.00 20.00 87 VAL A C 1
ATOM 646 O O . VAL A 1 99 ? 0.613 35.279 25.977 1.00 22.81 87 VAL A O 1
ATOM 650 N N . PHE A 1 100 ? -0.143 34.888 23.889 1.00 20.30 88 PHE A N 1
ATOM 651 C CA . PHE A 1 100 ? -1.325 34.159 24.322 1.00 20.82 88 PHE A CA 1
ATOM 652 C C . PHE A 1 100 ? -1.008 32.673 24.243 1.00 21.35 88 PHE A C 1
ATOM 653 O O . PHE A 1 100 ? -0.919 32.106 23.150 1.0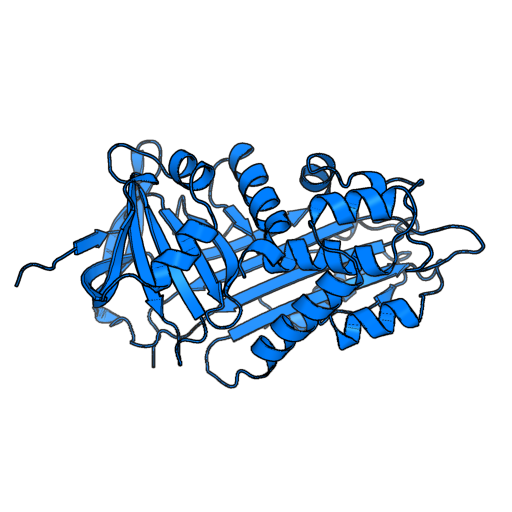0 22.11 88 PHE A O 1
ATOM 661 N N . LEU A 1 101 ? -0.799 32.064 25.406 1.00 20.69 89 LEU A N 1
ATOM 662 C CA . LEU A 1 101 ? -0.332 30.686 25.521 1.00 19.67 89 LEU A CA 1
ATOM 663 C C . LEU A 1 101 ? -1.493 29.774 25.898 1.00 23.38 89 LEU A C 1
ATOM 664 O O . LEU A 1 101 ? -2.162 29.999 26.916 1.00 24.84 89 LEU A O 1
ATOM 669 N N . SER A 1 102 ? -1.707 28.730 25.097 1.00 20.62 90 SER A N 1
ATOM 670 C CA . SER A 1 102 ? -2.776 27.780 25.367 1.00 20.87 90 SER A CA 1
ATOM 671 C C . SER A 1 102 ? -2.695 27.238 26.787 1.00 25.17 90 SER A C 1
ATOM 672 O O . SER A 1 102 ? -1.612 26.940 27.294 1.00 24.57 90 SER A O 1
ATOM 675 N N . GLU A 1 103 ? -3.861 27.097 27.418 1.00 29.13 91 GLU A N 1
ATOM 676 C CA . GLU A 1 103 ? -3.915 26.537 28.761 1.00 34.31 91 GLU A CA 1
ATOM 677 C C . GLU A 1 103 ? -3.507 25.070 28.816 1.00 34.77 91 GLU A C 1
ATOM 678 O O . GLU A 1 103 ? -3.434 24.516 29.915 1.00 40.77 91 GLU A O 1
ATOM 684 N N . ASN A 1 104 ? -3.242 24.425 27.675 1.00 31.26 92 ASN A N 1
ATOM 685 C CA . ASN A 1 104 ? -2.600 23.114 27.711 1.00 29.49 92 ASN A CA 1
ATOM 686 C C . ASN A 1 104 ? -1.167 23.188 28.231 1.00 29.97 92 ASN A C 1
ATOM 687 O O . ASN A 1 104 ? -0.614 22.160 28.645 1.00 34.58 92 ASN A O 1
ATOM 692 N N . PHE A 1 105 ? -0.568 24.377 28.234 1.00 27.00 93 PHE A N 1
ATOM 693 C CA . PHE A 1 105 ? 0.799 24.595 28.683 1.00 27.75 93 PHE A CA 1
ATOM 694 C C . PHE A 1 105 ? 0.792 25.394 29.979 1.00 30.50 93 PHE A C 1
ATOM 695 O O . PHE A 1 105 ? -0.038 26.289 30.166 1.00 34.09 93 PHE A O 1
ATOM 703 N N . ASN A 1 106 ? 1.711 25.065 30.876 1.00 28.70 94 ASN A N 1
ATOM 704 C CA . ASN A 1 106 ? 1.929 25.866 32.070 1.00 28.91 94 ASN A CA 1
ATOM 705 C C . ASN A 1 106 ? 2.891 26.994 31.730 1.00 28.06 94 ASN A C 1
ATOM 706 O O . ASN A 1 106 ? 3.957 26.754 31.157 1.00 29.79 94 ASN A O 1
ATOM 711 N N . LEU A 1 107 ? 2.520 28.219 32.079 1.00 29.91 95 LEU A N 1
ATOM 712 C CA . LEU A 1 107 ? 3.395 29.335 31.760 1.00 27.64 95 LEU A CA 1
ATOM 713 C C . LEU A 1 107 ? 4.609 29.324 32.684 1.00 29.00 95 LEU A C 1
ATOM 714 O O . LEU A 1 107 ? 4.547 28.864 33.827 1.00 33.76 95 LEU A O 1
ATOM 719 N N . ASN A 1 108 ? 5.732 29.796 32.157 1.00 25.54 96 ASN A N 1
ATOM 720 C CA . ASN A 1 108 ? 6.942 29.967 32.953 1.00 27.21 96 ASN A CA 1
ATOM 721 C C . ASN A 1 108 ? 6.879 31.316 33.663 1.00 27.17 96 ASN A C 1
ATOM 722 O O . ASN A 1 108 ? 6.799 32.353 32.994 1.00 24.86 96 ASN A O 1
ATOM 727 N N . PRO A 1 109 ? 6.861 31.349 34.998 1.00 28.15 97 PRO A N 1
ATOM 728 C CA . PRO A 1 109 ? 6.714 32.636 35.696 1.00 29.27 97 PRO A CA 1
ATOM 729 C C . PRO A 1 109 ? 7.866 33.591 35.453 1.00 25.83 97 PRO A C 1
ATOM 730 O O . PRO A 1 109 ? 7.656 34.812 35.457 1.00 29.42 97 PRO A O 1
ATOM 734 N N . GLN A 1 110 ? 9.076 33.070 35.237 1.00 27.33 98 GLN A N 1
ATOM 735 C CA . GLN A 1 110 ? 10.224 33.933 34.979 1.00 30.74 98 GLN A CA 1
ATOM 736 C C . GLN A 1 110 ? 10.117 34.597 33.614 1.00 29.52 98 GLN A C 1
ATOM 737 O O . GLN A 1 110 ? 10.429 35.786 33.472 1.00 31.48 98 GLN A O 1
ATOM 743 N N . PHE A 1 111 ? 9.680 33.844 32.597 1.00 28.88 99 PHE A N 1
ATOM 744 C CA . PHE A 1 111 ? 9.410 34.460 31.302 1.00 26.57 99 PHE A CA 1
ATOM 745 C C . PHE A 1 111 ? 8.362 35.556 31.439 1.00 23.05 99 PHE A C 1
ATOM 746 O O . PHE A 1 111 ? 8.503 36.653 30.875 1.00 24.07 99 PHE A O 1
ATOM 754 N N . LYS A 1 112 ? 7.296 35.278 32.186 1.00 22.42 100 LYS A N 1
ATOM 755 C CA . LYS A 1 112 ? 6.270 36.293 32.393 1.00 21.77 100 LYS A CA 1
ATOM 756 C C . LYS A 1 112 ? 6.838 37.533 33.073 1.00 25.40 100 LYS A C 1
ATOM 757 O O . LYS A 1 112 ? 6.523 38.657 32.671 1.00 26.42 100 LYS A O 1
ATOM 763 N N . ARG A 1 113 ? 7.704 37.352 34.072 1.00 24.70 101 ARG A N 1
ATOM 764 C CA . ARG A 1 113 ? 8.298 38.505 34.746 1.00 29.08 101 ARG A CA 1
ATOM 765 C C . ARG A 1 113 ? 9.105 39.362 33.778 1.00 28.90 101 ARG A C 1
ATOM 766 O O . ARG A 1 113 ? 8.994 40.593 33.784 1.00 31.88 101 ARG A O 1
ATOM 774 N N . ILE A 1 114 ? 9.922 38.725 32.935 1.00 26.19 102 ILE A N 1
ATOM 775 C CA . ILE A 1 114 ? 10.727 39.471 31.974 1.00 27.87 102 ILE A CA 1
ATOM 776 C C . ILE A 1 114 ? 9.832 40.162 30.953 1.00 24.31 102 ILE A C 1
ATOM 777 O O . ILE A 1 114 ? 10.105 41.294 30.533 1.00 24.28 102 ILE A O 1
ATOM 782 N N . ALA A 1 115 ? 8.749 39.494 30.540 1.00 22.04 103 ALA A N 1
ATOM 783 C CA . ALA A 1 115 ? 7.782 40.089 29.619 1.00 21.90 103 ALA A CA 1
ATOM 784 C C . ALA A 1 115 ? 7.271 41.419 30.141 1.00 24.62 103 ALA A C 1
ATOM 785 O O . ALA A 1 115 ? 7.263 42.427 29.424 1.00 23.66 103 ALA A O 1
ATOM 787 N N . VAL A 1 116 ? 6.836 41.424 31.401 1.00 25.16 104 VAL A N 1
ATOM 788 C CA . VAL A 1 116 ? 6.220 42.598 32.013 1.00 28.10 104 VAL A CA 1
ATOM 789 C C . VAL A 1 116 ? 7.265 43.654 32.339 1.00 32.79 104 VAL A C 1
ATOM 790 O O . VAL A 1 116 ? 7.067 44.843 32.064 1.00 33.84 104 VAL A O 1
ATOM 794 N N . ASN A 1 117 ? 8.402 43.241 32.897 1.00 27.97 105 ASN A N 1
ATOM 795 C CA . ASN A 1 117 ? 9.373 44.202 33.412 1.00 33.05 105 ASN A CA 1
ATOM 796 C C . ASN A 1 117 ? 10.284 44.792 32.337 1.00 30.60 105 ASN A C 1
ATOM 797 O O . ASN A 1 117 ? 10.852 45.868 32.559 1.00 34.53 105 ASN A O 1
ATOM 802 N N . ASN A 1 118 ? 10.452 44.126 31.192 1.00 28.99 106 ASN A N 1
ATOM 803 C CA . ASN A 1 118 ? 11.408 44.574 30.184 1.00 21.76 106 ASN A CA 1
ATOM 804 C C . ASN A 1 118 ? 10.799 44.849 28.824 1.00 22.92 106 ASN A C 1
ATOM 805 O O . ASN A 1 118 ? 11.273 45.752 28.134 1.00 26.03 106 ASN A O 1
ATOM 810 N N . PHE A 1 119 ? 9.779 44.093 28.418 1.00 22.22 107 PHE A N 1
ATOM 811 C CA . PHE A 1 119 ? 9.286 44.133 27.047 1.00 19.66 107 PHE A CA 1
ATOM 812 C C . PHE A 1 119 ? 7.901 44.762 26.902 1.00 23.82 107 PHE A C 1
ATOM 813 O O . PHE A 1 119 ? 7.341 44.747 25.792 1.00 22.50 107 PHE A O 1
ATOM 821 N N . ASP A 1 120 ? 7.348 45.349 27.967 1.00 25.17 108 ASP A N 1
ATOM 822 C CA . ASP A 1 120 ? 5.996 45.917 27.930 1.00 24.89 108 ASP A CA 1
ATOM 823 C C . ASP A 1 120 ? 5.022 44.911 27.309 1.00 24.33 108 ASP A C 1
ATOM 824 O O . ASP A 1 120 ? 4.218 45.218 26.424 1.00 23.89 108 ASP A O 1
ATOM 829 N N . SER A 1 121 ? 5.134 43.673 27.764 1.00 21.01 109 SER A N 1
ATOM 830 C CA . SER A 1 121 ? 4.386 42.570 27.175 1.00 22.32 109 SER A CA 1
ATOM 831 C C . SER A 1 121 ? 3.878 41.707 28.323 1.00 22.21 109 SER A C 1
ATOM 832 O O . SER A 1 121 ? 3.852 42.139 29.482 1.00 27.04 109 SER A O 1
ATOM 835 N N . ASP A 1 122 ? 3.464 40.481 28.013 1.00 21.29 110 ASP A N 1
ATOM 836 C CA . ASP A 1 122 ? 2.917 39.604 29.037 1.00 26.14 110 ASP A CA 1
ATOM 837 C C . ASP A 1 122 ? 2.896 38.188 28.490 1.00 24.63 110 ASP A C 1
ATOM 838 O O . ASP A 1 122 ? 3.115 37.955 27.302 1.00 21.11 110 ASP A O 1
ATOM 843 N N . LEU A 1 123 ? 2.654 37.238 29.386 1.00 22.31 111 LEU A N 1
ATOM 844 C CA . LEU A 1 123 ? 2.392 35.855 29.016 1.00 22.07 111 LEU A CA 1
ATOM 845 C C . LEU A 1 123 ? 1.027 35.500 29.589 1.00 29.29 111 LEU A C 1
ATOM 846 O O . LEU A 1 123 ? 0.860 35.453 30.812 1.00 29.44 111 LEU A O 1
ATOM 851 N N . THR A 1 124 ? 0.061 35.249 28.707 1.00 24.08 112 THR A N 1
ATOM 852 C CA . THR A 1 124 ? -1.360 35.232 29.077 1.00 26.62 112 THR A CA 1
ATOM 853 C C . THR A 1 124 ? -1.991 33.878 28.781 1.00 26.54 112 THR A C 1
ATOM 854 O O . THR A 1 124 ? -2.105 33.492 27.602 1.00 26.61 112 THR A O 1
ATOM 858 N N . PRO A 1 125 ? -2.417 33.120 29.792 1.00 26.11 113 PRO A N 1
ATOM 859 C CA . PRO A 1 125 ? -3.102 31.850 29.515 1.00 27.80 113 PRO A CA 1
ATOM 860 C C . PRO A 1 125 ? -4.401 32.090 28.761 1.00 28.44 113 PRO A C 1
ATOM 861 O O . PRO A 1 125 ? -5.148 33.027 29.054 1.00 32.03 113 PRO A O 1
ATOM 865 N N . THR A 1 126 ? -4.655 31.237 27.771 1.00 28.79 114 THR A N 1
ATOM 866 C CA . THR A 1 126 ? -5.764 31.417 26.839 1.00 29.31 114 THR A CA 1
ATOM 867 C C . THR A 1 126 ? -6.349 30.063 26.470 1.00 31.44 114 THR A C 1
ATOM 868 O O . THR A 1 126 ? -5.605 29.143 26.121 1.00 29.87 114 THR A O 1
ATOM 872 N N . TYR A 1 127 ? -7.674 29.935 26.535 1.00 25.35 115 TYR A N 1
ATOM 873 C CA . TYR A 1 127 ? -8.339 28.731 26.051 1.00 27.73 115 TYR A CA 1
ATOM 874 C C . TYR A 1 127 ? -8.744 28.965 24.602 1.00 29.89 115 TYR A C 1
ATOM 875 O O . TYR A 1 127 ? -9.479 29.915 24.305 1.00 30.99 115 TYR A O 1
ATOM 884 N N . PHE A 1 128 ? -8.249 28.113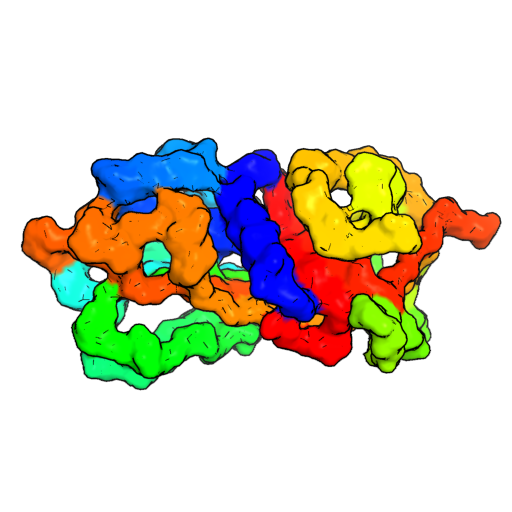 23.704 1.00 25.72 116 PHE A N 1
ATOM 885 C CA . PHE A 1 128 ? -8.529 28.238 22.279 1.00 24.46 116 PHE A CA 1
ATOM 886 C C . PHE A 1 128 ? -9.613 27.280 21.795 1.00 28.39 116 PHE A C 1
ATOM 887 O O . PHE A 1 128 ? -9.926 27.277 20.598 1.00 27.57 116 PHE A O 1
ATOM 895 N N . GLY A 1 129 ? -10.193 26.472 22.689 1.00 29.26 117 GLY A N 1
ATOM 896 C CA . GLY A 1 129 ? -11.203 25.503 22.295 1.00 31.63 117 GLY A CA 1
ATOM 897 C C . GLY A 1 129 ? -12.485 26.111 21.768 1.00 34.57 117 GLY A C 1
ATOM 898 O O . GLY A 1 129 ? -13.224 25.435 21.047 1.00 32.11 117 GLY A O 1
ATOM 899 N N . LYS A 1 130 ? -12.778 27.362 22.130 1.00 30.33 118 LYS A N 1
ATOM 900 C CA . LYS A 1 130 ? -13.846 28.143 21.512 1.00 27.16 118 LYS A CA 1
ATOM 901 C C . LYS A 1 130 ? -13.162 29.224 20.689 1.00 28.20 118 LYS A C 1
ATOM 902 O O . LYS A 1 130 ? -12.849 30.310 21.212 1.00 26.00 118 LYS A O 1
ATOM 908 N N . PRO A 1 131 ? -12.898 28.969 19.402 1.00 30.54 119 PRO A N 1
ATOM 909 C CA . PRO A 1 131 ? -12.046 29.893 18.630 1.00 29.31 119 PRO A CA 1
ATOM 910 C C . PRO A 1 131 ? -12.638 31.278 18.458 1.00 26.31 119 PRO A C 1
ATOM 911 O O . PRO A 1 131 ? -11.884 32.253 18.509 1.00 27.26 119 PRO A O 1
ATOM 915 N N . ALA A 1 132 ? -13.956 31.394 18.270 1.00 30.35 120 ALA A N 1
ATOM 916 C CA . ALA A 1 132 ? -14.551 32.712 18.064 1.00 31.65 120 ALA A CA 1
ATOM 917 C C . ALA A 1 132 ? -14.426 33.561 19.322 1.00 30.63 120 ALA A C 1
ATOM 918 O O . ALA A 1 132 ? -14.140 34.765 19.247 1.00 28.08 120 ALA A O 1
ATOM 920 N N . LEU A 1 133 ? -14.629 32.945 20.487 1.00 25.78 121 LEU A N 1
ATOM 921 C CA . LEU A 1 133 ? -14.481 33.657 21.751 1.00 26.65 121 LEU A CA 1
ATOM 922 C C . LEU A 1 133 ? -13.038 34.082 21.983 1.00 25.02 121 LEU A C 1
ATOM 923 O O . LEU A 1 133 ? -12.779 35.210 22.421 1.00 24.94 121 LEU A O 1
ATOM 928 N N . ALA A 1 134 ? -12.084 33.197 21.687 1.00 21.60 122 ALA A N 1
ATOM 929 C CA . ALA A 1 134 ? -10.674 33.525 21.870 1.00 23.37 122 ALA A CA 1
ATOM 930 C C . ALA A 1 134 ? -10.245 34.671 20.960 1.00 22.65 122 ALA A C 1
ATOM 931 O O . ALA A 1 134 ? -9.578 35.617 21.403 1.00 22.23 122 ALA A O 1
ATOM 933 N N . ALA A 1 135 ? -10.622 34.602 19.676 1.00 21.74 123 ALA A N 1
ATOM 934 C CA . ALA A 1 135 ? -10.262 35.664 18.737 1.00 21.29 123 ALA A CA 1
ATOM 935 C C . ALA A 1 135 ? -10.842 37.000 19.175 1.00 21.54 123 ALA A C 1
ATOM 936 O O . ALA A 1 135 ? -10.145 38.023 19.160 1.00 22.90 123 ALA A O 1
ATOM 938 N N . GLN A 1 136 ? -12.108 37.010 19.598 1.00 23.54 124 GLN A N 1
ATOM 939 C CA . GLN A 1 136 ? -12.710 38.279 19.991 1.00 27.47 124 GLN A CA 1
ATOM 940 C C . GLN A 1 136 ? -12.115 38.805 21.293 1.00 23.42 124 GLN A C 1
ATOM 941 O O . GLN A 1 136 ? -11.955 40.020 21.455 1.00 26.21 124 GLN A O 1
ATOM 947 N N . ASN A 1 137 ? -11.784 37.916 22.236 1.00 23.99 125 ASN A N 1
ATOM 948 C CA . ASN A 1 137 ? -11.155 38.384 23.469 1.00 27.29 125 ASN A CA 1
ATOM 949 C C . ASN A 1 137 ? -9.780 38.984 23.201 1.00 25.02 125 ASN A C 1
ATOM 950 O O . ASN A 1 137 ? -9.418 40.013 23.790 1.00 24.79 125 ASN A O 1
ATOM 955 N N . ILE A 1 138 ? -9.005 38.369 22.311 1.00 20.96 126 ILE A N 1
ATOM 956 C CA . ILE A 1 138 ? -7.694 38.921 21.976 1.00 20.27 126 ILE A CA 1
ATOM 957 C C . ILE A 1 138 ? -7.855 40.260 21.265 1.00 23.61 126 ILE A C 1
ATOM 958 O O . ILE A 1 138 ? -7.180 41.240 21.598 1.00 23.22 126 ILE A O 1
ATOM 963 N N . ASN A 1 139 ? -8.767 40.323 20.292 1.00 21.66 127 ASN A N 1
ATOM 964 C CA . ASN A 1 139 ? -8.968 41.567 19.553 1.00 22.62 127 ASN A CA 1
ATOM 965 C C . ASN A 1 139 ? -9.469 42.678 20.464 1.00 27.26 127 ASN A C 1
ATOM 966 O O . ASN A 1 139 ? -9.068 43.837 20.311 1.00 26.74 127 ASN A O 1
ATOM 971 N N . SER A 1 140 ? -10.369 42.355 21.399 1.00 27.26 128 SER A N 1
ATOM 972 C CA . SER A 1 140 ? -10.863 43.372 22.325 1.00 28.30 128 SER A CA 1
ATOM 973 C C . SER A 1 140 ? -9.740 43.909 23.203 1.00 28.67 128 SER A C 1
ATOM 974 O O . SER A 1 140 ? -9.682 45.114 23.480 1.00 29.77 128 SER A O 1
ATOM 977 N N . TRP A 1 141 ? -8.841 43.031 23.653 1.00 25.49 129 TRP A N 1
ATOM 978 C CA . TRP A 1 141 ? -7.700 43.491 24.435 1.00 27.92 129 TRP A CA 1
ATOM 979 C C . TRP A 1 141 ? -6.804 44.406 23.608 1.00 26.90 129 TRP A C 1
ATOM 980 O O . TRP A 1 141 ? -6.379 45.468 24.082 1.00 26.41 129 TRP A O 1
ATOM 991 N N . ILE A 1 142 ? -6.506 44.012 22.364 1.00 24.92 130 ILE A N 1
ATOM 992 C CA . ILE A 1 142 ? -5.695 44.870 21.495 1.00 25.92 130 ILE A CA 1
ATOM 993 C C . ILE A 1 142 ? -6.369 46.221 21.308 1.00 28.33 130 ILE A C 1
ATOM 994 O O . ILE A 1 142 ? -5.729 47.272 21.424 1.00 27.27 130 ILE A O 1
ATOM 999 N N . ALA A 1 143 ? -7.673 46.213 21.002 1.00 24.04 131 ALA A N 1
ATOM 1000 C CA . ALA A 1 143 ? -8.384 47.473 20.813 1.00 27.58 131 ALA A CA 1
ATOM 1001 C C . ALA A 1 143 ? -8.327 48.338 22.067 1.00 30.54 131 ALA A C 1
ATOM 1002 O O . ALA A 1 143 ? -8.191 49.566 21.976 1.00 30.07 131 ALA A O 1
ATOM 1004 N N . SER A 1 144 ? -8.413 47.715 23.249 1.00 30.10 132 SER A N 1
ATOM 1005 C CA . SER A 1 144 ? -8.362 48.470 24.497 1.00 33.96 132 SER A CA 1
ATOM 1006 C C . SER A 1 144 ? -7.004 49.120 24.730 1.00 36.43 132 SER A C 1
ATOM 1007 O O . SER A 1 144 ? -6.916 50.092 25.487 1.00 38.81 132 SER A O 1
ATOM 1010 N N . LYS A 1 145 ? -5.952 48.613 24.094 1.00 29.49 133 LYS A N 1
ATOM 1011 C CA . LYS A 1 145 ? -4.600 49.120 24.272 1.00 31.01 133 LYS A CA 1
ATOM 1012 C C . LYS A 1 145 ? -4.176 50.098 23.187 1.00 29.41 133 LYS A C 1
ATOM 1013 O O . LYS A 1 145 ? -3.084 50.663 23.292 1.00 33.11 133 LYS A O 1
ATOM 1019 N N . THR A 1 146 ? -4.991 50.286 22.143 1.00 27.07 134 THR A N 1
ATOM 1020 C CA . THR A 1 146 ? -4.599 51.051 20.963 1.00 26.11 134 THR A CA 1
ATOM 1021 C C . THR A 1 146 ? -5.630 52.119 20.612 1.00 28.79 134 THR A C 1
ATOM 1022 O O . THR A 1 146 ? -5.794 52.468 19.437 1.00 31.51 134 THR A O 1
ATOM 1026 N N . ASN A 1 147 ? -6.341 52.642 21.612 1.00 33.12 135 ASN A N 1
ATOM 1027 C CA . ASN A 1 147 ? -7.367 53.665 21.390 1.00 33.95 135 ASN A CA 1
ATOM 1028 C C . ASN A 1 147 ? -8.396 53.202 20.355 1.00 33.85 135 ASN A C 1
ATOM 1029 O O . ASN A 1 147 ? -8.888 53.983 19.538 1.00 36.16 135 ASN A O 1
ATOM 1034 N N . ASP A 1 148 ? -8.699 51.901 20.370 1.00 31.87 136 ASP A N 1
ATOM 1035 C CA . ASP A 1 148 ? -9.653 51.270 19.456 1.00 32.64 136 ASP A CA 1
ATOM 1036 C C . ASP A 1 148 ? -9.234 51.367 17.991 1.00 35.84 136 ASP A C 1
ATOM 1037 O O . ASP A 1 148 ? -10.059 51.159 17.099 1.00 41.65 136 ASP A O 1
ATOM 1042 N N . LYS A 1 149 ? -7.957 51.650 17.718 1.00 33.39 137 LYS A N 1
ATOM 1043 C CA . LYS A 1 149 ? -7.500 51.782 16.340 1.00 32.29 137 LYS A CA 1
ATOM 1044 C C . LYS A 1 149 ? -7.191 50.441 15.686 1.00 30.28 137 LYS A C 1
ATOM 1045 O O . LYS A 1 149 ? -7.250 50.327 14.458 1.00 37.24 137 LYS A O 1
ATOM 1051 N N . ILE A 1 150 ? -6.850 49.428 16.468 1.00 30.41 138 ILE A N 1
ATOM 1052 C CA . ILE A 1 150 ? -6.535 48.103 15.950 1.00 26.98 138 ILE A CA 1
ATOM 1053 C C . ILE A 1 150 ? -7.476 47.133 16.650 1.00 30.06 138 ILE A C 1
ATOM 1054 O O . ILE A 1 150 ? -7.322 46.860 17.846 1.00 30.09 138 ILE A O 1
ATOM 1059 N N . ASP A 1 151 ? -8.466 46.621 15.920 1.00 32.29 139 ASP A N 1
ATOM 1060 C CA . ASP A 1 151 ? -9.513 45.848 16.566 1.00 37.87 139 ASP A CA 1
ATOM 1061 C C . ASP A 1 151 ? -9.869 44.533 15.891 1.00 35.31 139 ASP A C 1
ATOM 1062 O O . ASP A 1 151 ? -10.796 43.864 16.359 1.00 31.86 139 ASP A O 1
ATOM 1067 N N . LYS A 1 152 ? -9.187 44.138 14.815 1.00 31.25 140 LYS A N 1
ATOM 1068 C CA . LYS A 1 152 ? -9.573 42.907 14.113 1.00 30.62 140 LYS A CA 1
ATOM 1069 C C . LYS A 1 152 ? -8.347 42.156 13.600 1.00 36.15 140 LYS A C 1
ATOM 1070 O O . LYS A 1 152 ? -8.365 41.575 12.510 1.00 36.30 140 LYS A O 1
ATOM 1076 N N . LEU A 1 153 ? -7.273 42.130 14.391 1.00 31.37 141 LEU A N 1
ATOM 1077 C CA . LEU A 1 153 ? -6.034 41.497 13.939 1.00 28.94 141 LEU A CA 1
ATOM 1078 C C . LEU A 1 153 ? -6.154 39.975 13.874 1.00 30.55 141 LEU A C 1
ATOM 1079 O O . LEU A 1 153 ? -5.629 39.351 12.946 1.00 31.02 141 LEU A O 1
ATOM 1084 N N . VAL A 1 154 ? -6.812 39.353 14.855 1.00 29.84 142 VAL A N 1
ATOM 1085 C CA . VAL A 1 154 ? -6.879 37.896 14.957 1.00 27.26 142 VAL A CA 1
ATOM 1086 C C . VAL A 1 154 ? -8.179 37.403 14.338 1.00 32.10 142 VAL A C 1
ATOM 1087 O O . VAL A 1 154 ? -9.264 37.911 14.658 1.00 32.71 142 VAL A O 1
ATOM 1091 N N . SER A 1 155 ? -8.073 36.352 13.440 1.00 31.51 143 SER A N 1
ATOM 1092 C CA . SER A 1 155 ? -9.286 35.760 12.890 1.00 36.24 143 SER A CA 1
ATOM 1093 C C . SER A 1 155 ? -9.650 34.477 13.631 1.00 35.54 143 SER A C 1
ATOM 1094 O O . SER A 1 155 ? -8.765 33.680 13.973 1.00 33.36 143 SER A O 1
ATOM 1097 N N . PRO A 1 156 ? -10.940 34.254 13.890 1.00 36.74 144 PRO A N 1
ATOM 1098 C CA . PRO A 1 156 ? -11.345 32.988 14.526 1.00 36.87 144 PRO A CA 1
ATOM 1099 C C . PRO A 1 156 ? -10.982 31.768 13.705 1.00 40.30 144 PRO A C 1
ATOM 1100 O O . PRO A 1 156 ? -10.801 30.680 14.266 1.00 37.82 144 PRO A O 1
ATOM 1104 N N . ASP A 1 157 ? -10.865 31.911 12.385 1.00 38.77 145 ASP A N 1
ATOM 1105 C CA . ASP A 1 157 ? -10.507 30.776 11.549 1.00 42.22 145 ASP A CA 1
ATOM 1106 C C . ASP A 1 157 ? -9.038 30.396 11.669 1.00 44.88 145 ASP A C 1
ATOM 1107 O O . ASP A 1 157 ? -8.661 29.310 11.218 1.00 47.97 145 ASP A O 1
ATOM 1112 N N . ASP A 1 158 ? -8.209 31.250 12.268 1.00 45.18 146 ASP A N 1
ATOM 1113 C CA . ASP A 1 158 ? -6.813 30.925 12.526 1.00 43.87 146 ASP A CA 1
ATOM 1114 C C . ASP A 1 158 ? -6.619 30.154 13.822 1.00 40.82 146 ASP A C 1
ATOM 1115 O O . ASP A 1 158 ? -5.490 29.752 14.122 1.00 41.45 146 ASP A O 1
ATOM 1120 N N . LEU A 1 159 ? -7.680 29.931 14.588 1.00 36.59 147 LEU A N 1
ATOM 1121 C CA . LEU A 1 159 ? -7.575 29.350 15.915 1.00 34.79 147 LEU A CA 1
ATOM 1122 C C . LEU A 1 159 ? -8.345 28.038 15.984 1.00 34.62 147 LEU A C 1
ATOM 1123 O O . LEU A 1 159 ? -9.361 27.852 15.304 1.00 36.94 147 LEU A O 1
ATOM 1128 N N . SER A 1 160 ? -7.855 27.129 16.817 1.00 33.53 148 SER A N 1
ATOM 1129 C CA . SER A 1 160 ? -8.534 25.869 17.059 1.00 31.10 148 SER A CA 1
ATOM 1130 C C . SER A 1 160 ? -8.076 25.351 18.412 1.00 35.69 148 SER A C 1
ATOM 1131 O O . SER A 1 160 ? -7.188 25.924 19.046 1.00 33.97 148 SER A O 1
ATOM 1134 N N . GLY A 1 161 ? -8.675 24.245 18.849 1.00 34.96 149 GLY A N 1
ATOM 1135 C CA . GLY A 1 161 ? -8.218 23.621 20.078 1.00 35.52 149 GLY A CA 1
ATOM 1136 C C . GLY A 1 161 ? -6.769 23.184 20.034 1.00 37.62 149 GLY A C 1
ATOM 1137 O O . GLY A 1 161 ? -6.166 22.948 21.088 1.00 42.43 149 GLY A O 1
ATOM 1138 N N . ASN A 1 162 ? -6.192 23.076 18.842 1.00 37.51 150 ASN A N 1
ATOM 1139 C CA . ASN A 1 162 ? -4.799 22.682 18.696 1.00 38.50 150 ASN A CA 1
ATOM 1140 C C . ASN A 1 162 ? -3.844 23.869 18.633 1.00 30.65 150 ASN A C 1
ATOM 1141 O O . ASN A 1 162 ? -2.628 23.658 18.585 1.00 32.99 150 ASN A O 1
ATOM 1146 N N . THR A 1 163 ? -4.358 25.101 18.635 1.00 27.59 151 THR A N 1
ATOM 1147 C CA . THR A 1 163 ? -3.508 26.283 18.734 1.00 21.76 151 THR A CA 1
ATOM 1148 C C . THR A 1 163 ? -2.724 26.259 20.034 1.00 22.25 151 THR A C 1
ATOM 1149 O O . THR A 1 163 ? -3.281 25.987 21.101 1.00 25.60 151 THR A O 1
ATOM 1153 N N . GLN A 1 164 ? -1.429 26.548 19.941 1.00 20.88 152 GLN A N 1
ATOM 1154 C CA . GLN A 1 164 ? -0.557 26.541 21.109 1.00 22.83 152 GLN A CA 1
ATOM 1155 C C . GLN A 1 164 ? -0.191 27.936 21.582 1.00 19.61 152 GLN A C 1
ATOM 1156 O O . GLN A 1 164 ? -0.187 28.196 22.790 1.00 20.52 152 GLN A O 1
ATOM 1162 N N . MET A 1 165 ? 0.105 28.857 20.663 1.00 20.72 153 MET A N 1
ATOM 1163 C CA . MET A 1 165 ? 0.641 30.148 21.065 1.00 21.38 153 MET A CA 1
ATOM 1164 C C . MET A 1 165 ? 0.351 31.165 19.973 1.00 20.94 153 MET A C 1
ATOM 1165 O O . MET A 1 165 ? 0.687 30.932 18.812 1.00 21.41 153 MET A O 1
ATOM 1170 N N . VAL A 1 166 ? -0.250 32.286 20.351 1.00 19.39 154 VAL A N 1
ATOM 1171 C CA . VAL A 1 166 ? -0.513 33.390 19.437 1.00 20.54 154 VAL A CA 1
ATOM 1172 C C . VAL A 1 166 ? 0.260 34.593 19.950 1.00 21.54 154 VAL A C 1
ATOM 1173 O O . VAL A 1 166 ? 0.002 35.080 21.059 1.00 19.56 154 VAL A O 1
ATOM 1177 N N . MET A 1 167 ? 1.205 35.076 19.153 1.00 19.84 155 MET A N 1
ATOM 1178 C CA . MET A 1 167 ? 1.954 36.269 19.500 1.00 16.71 155 MET A CA 1
ATOM 1179 C C . MET A 1 167 ? 1.367 37.475 18.774 1.00 18.25 155 MET A C 1
ATOM 1180 O O . MET A 1 167 ? 1.116 37.412 17.566 1.00 18.75 155 MET A O 1
ATOM 1185 N N . VAL A 1 168 ? 1.127 38.558 19.515 1.00 17.23 156 VAL A N 1
ATOM 1186 C CA . VAL A 1 168 ? 0.601 39.799 18.942 1.00 18.35 156 VAL A CA 1
ATOM 1187 C C . VAL A 1 168 ? 1.493 40.966 19.336 1.00 17.98 156 VAL A C 1
ATOM 1188 O O . VAL A 1 168 ? 1.907 41.104 20.494 1.00 18.40 156 VAL A O 1
ATOM 1192 N N . ASN A 1 169 ? 1.809 41.810 18.360 1.00 18.12 157 ASN A N 1
ATOM 1193 C CA . ASN A 1 169 ? 2.567 43.031 18.613 1.00 15.63 157 ASN A CA 1
ATOM 1194 C C . ASN A 1 169 ? 1.981 44.091 17.703 1.00 18.77 157 ASN A C 1
ATOM 1195 O O . ASN A 1 169 ? 2.087 43.979 16.476 1.00 21.09 157 ASN A O 1
ATOM 1200 N N . ALA A 1 170 ? 1.317 45.062 18.301 1.00 18.38 158 ALA A N 1
ATOM 1201 C CA . ALA A 1 170 ? 0.592 46.084 17.552 1.00 17.73 158 ALA A CA 1
ATOM 1202 C C . ALA A 1 170 ? 1.069 47.456 17.993 1.00 21.21 158 ALA A C 1
ATOM 1203 O O . ALA A 1 170 ? 1.500 47.645 19.135 1.00 20.93 158 ALA A O 1
ATOM 1205 N N . VAL A 1 171 ? 1.004 48.425 17.082 1.00 19.07 159 VAL A N 1
ATOM 1206 C CA . VAL A 1 171 ? 1.429 49.782 17.440 1.00 18.23 159 VAL A CA 1
ATOM 1207 C C . VAL A 1 171 ? 0.605 50.795 16.657 1.00 18.57 159 VAL A C 1
ATOM 1208 O O . VAL A 1 171 ? 0.309 50.602 15.471 1.00 18.52 159 VAL A O 1
ATOM 1212 N N . TYR A 1 172 ? 0.215 51.867 17.349 1.00 17.78 160 TYR A N 1
ATOM 1213 C CA . TYR A 1 172 ? -0.521 52.993 16.766 1.00 16.23 160 TYR A CA 1
ATOM 1214 C C . TYR A 1 172 ? 0.205 54.277 17.122 1.00 18.97 160 TYR A C 1
ATOM 1215 O O . TYR A 1 172 ? 0.567 54.480 18.287 1.00 19.14 160 TYR A O 1
ATOM 1224 N N . PHE A 1 173 ? 0.407 55.153 16.139 1.00 18.10 161 PHE A N 1
ATOM 1225 C CA . PHE A 1 173 ? 0.983 56.463 16.425 1.00 17.08 161 PHE A CA 1
ATOM 1226 C C . PHE A 1 173 ? 0.184 57.564 15.756 1.00 17.38 161 PHE A C 1
ATOM 1227 O O . PHE A 1 173 ? -0.112 57.484 14.562 1.00 18.81 161 PHE A O 1
ATOM 1235 N N . LYS A 1 174 ? -0.142 58.601 16.526 1.00 17.89 162 LYS A N 1
ATOM 1236 C CA . LYS A 1 174 ? -0.620 59.868 15.983 1.00 17.81 162 LYS A CA 1
ATOM 1237 C C . LYS A 1 174 ? -0.005 60.954 16.846 1.00 21.95 162 LYS A C 1
ATOM 1238 O O . LYS A 1 174 ? -0.291 61.020 18.044 1.00 24.93 162 LYS A O 1
ATOM 1244 N N . GLY A 1 175 ? 0.845 61.794 16.254 1.00 19.74 163 GLY A N 1
ATOM 1245 C CA . GLY A 1 175 ? 1.584 62.784 17.002 1.00 20.46 163 GLY A CA 1
ATOM 1246 C C . GLY A 1 175 ? 1.072 64.189 16.736 1.00 20.40 163 GLY A C 1
ATOM 1247 O O . GLY A 1 175 ? 0.198 64.426 15.905 1.00 23.89 163 GLY A O 1
ATOM 1248 N N . LEU A 1 176 ? 1.638 65.124 17.489 1.00 19.56 164 LEU A N 1
ATOM 1249 C CA . LEU A 1 176 ? 1.370 66.546 17.332 1.00 21.02 164 LEU A CA 1
ATOM 1250 C C . LEU A 1 176 ? 2.659 67.207 16.865 1.00 20.80 164 LEU A C 1
ATOM 1251 O O . LEU A 1 176 ? 3.698 67.068 17.516 1.00 23.05 164 LEU A O 1
ATOM 1256 N N . TRP A 1 177 ? 2.608 67.909 15.739 1.00 21.09 165 TRP A N 1
ATOM 1257 C CA . TRP A 1 177 ? 3.804 68.581 15.264 1.00 21.64 165 TRP A CA 1
ATOM 1258 C C . TRP A 1 177 ? 4.263 69.635 16.266 1.00 24.19 165 TRP A C 1
ATOM 1259 O O . TRP A 1 177 ? 3.460 70.255 16.974 1.00 27.06 165 TRP A O 1
ATOM 1270 N N . GLU A 1 178 ? 5.578 69.843 16.312 1.00 23.85 166 GLU A N 1
ATOM 1271 C CA . GLU A 1 178 ? 6.127 70.966 17.073 1.00 25.65 166 GLU A CA 1
ATOM 1272 C C . GLU A 1 178 ? 5.494 72.281 16.638 1.00 31.74 166 GLU A C 1
ATOM 1273 O O . GLU A 1 178 ? 5.152 73.130 17.471 1.00 34.56 166 GLU A O 1
ATOM 1279 N N . ILE A 1 179 ? 5.324 72.461 15.336 1.00 27.31 167 ILE A N 1
ATOM 1280 C CA . ILE A 1 179 ? 4.662 73.636 14.780 1.00 28.43 167 ILE A CA 1
ATOM 1281 C C . ILE A 1 179 ? 3.544 73.160 13.856 1.00 29.61 167 ILE A C 1
ATOM 1282 O O . ILE A 1 179 ? 3.759 72.258 13.030 1.00 31.01 167 ILE A O 1
ATOM 1287 N N . PRO A 1 180 ? 2.342 73.717 13.969 1.00 29.58 168 PRO A N 1
ATOM 1288 C CA . PRO A 1 180 ? 1.219 73.207 13.180 1.00 30.60 168 PRO A CA 1
ATOM 1289 C C . PRO A 1 180 ? 1.334 73.574 11.713 1.00 26.88 168 PRO A C 1
ATOM 1290 O O . PRO A 1 180 ? 1.958 74.570 11.338 1.00 31.17 168 PRO A O 1
ATOM 1294 N N . PHE A 1 181 ? 0.731 72.729 10.883 1.00 27.97 169 PHE A N 1
ATOM 1295 C CA . PHE A 1 181 ? 0.335 73.133 9.541 1.00 30.29 169 PHE A CA 1
ATOM 1296 C C . PHE A 1 181 ? -0.952 73.935 9.628 1.00 27.55 169 PHE A C 1
ATOM 1297 O O . PHE A 1 181 ? -1.878 73.562 10.358 1.00 30.25 169 PHE A O 1
ATOM 1305 N N . ARG A 1 182 ? -1.016 75.029 8.867 1.00 29.07 170 ARG A N 1
ATOM 1306 C CA . ARG A 1 182 ? -2.230 75.825 8.776 1.00 34.01 170 ARG A CA 1
ATOM 1307 C C . ARG A 1 182 ? -3.266 75.043 7.973 1.00 31.71 170 ARG A C 1
ATOM 1308 O O . ARG A 1 182 ? -3.015 74.679 6.821 1.00 30.65 170 ARG A O 1
ATOM 1316 N N . GLU A 1 183 ? -4.411 74.752 8.596 1.00 35.10 171 GLU A N 1
ATOM 1317 C CA . GLU A 1 183 ? -5.453 73.977 7.923 1.00 36.04 171 GLU A CA 1
ATOM 1318 C C . GLU A 1 183 ? -5.882 74.634 6.616 1.00 33.49 171 GLU A C 1
ATOM 1319 O O . GLU A 1 183 ? -6.041 73.958 5.594 1.00 37.30 171 GLU A O 1
ATOM 1325 N N . GLN A 1 184 ? -6.089 75.953 6.627 1.00 37.03 172 GLN A N 1
ATOM 1326 C CA . GLN A 1 184 ? -6.543 76.590 5.395 1.00 37.54 172 GLN A CA 1
ATOM 1327 C C . GLN A 1 184 ? -5.464 76.606 4.314 1.00 33.73 172 GLN A C 1
ATOM 1328 O O . GLN A 1 184 ? -5.766 76.966 3.172 1.00 37.17 172 GLN A O 1
ATOM 1334 N N . ALA A 1 185 ? -4.236 76.180 4.629 1.00 32.53 173 ALA A N 1
ATOM 1335 C CA . ALA A 1 185 ? -3.194 76.011 3.627 1.00 33.29 173 ALA A CA 1
ATOM 1336 C C . ALA A 1 185 ? -3.193 74.628 2.988 1.00 30.05 173 ALA A C 1
ATOM 1337 O O . ALA A 1 185 ? -2.487 74.430 1.992 1.00 34.94 173 ALA A O 1
ATOM 1339 N N . THR A 1 186 ? -3.943 73.668 3.532 1.00 28.52 174 THR A N 1
ATOM 1340 C CA . THR A 1 186 ? -4.001 72.340 2.931 1.00 27.67 174 THR A CA 1
ATOM 1341 C C . THR A 1 186 ? -4.778 72.416 1.631 1.00 32.53 174 THR A C 1
ATOM 1342 O O . THR A 1 186 ? -5.865 72.993 1.588 1.00 34.18 174 THR A O 1
ATOM 1346 N N . GLN A 1 187 ? -4.226 71.832 0.574 1.00 28.51 175 GLN A N 1
ATOM 1347 C CA . GLN A 1 187 ? -4.785 72.004 -0.762 1.00 29.64 175 GLN A CA 1
ATOM 1348 C C . GLN A 1 187 ? -4.878 70.669 -1.485 1.00 29.20 175 GLN A C 1
ATOM 1349 O O . GLN A 1 187 ? -4.034 69.789 -1.317 1.00 28.76 175 GLN A O 1
ATOM 1355 N N . LYS A 1 188 ? -5.889 70.548 -2.338 1.00 30.17 176 LYS A N 1
ATOM 1356 C CA . LYS A 1 188 ? -6.038 69.371 -3.184 1.00 32.50 176 LYS A CA 1
ATOM 1357 C C . LYS A 1 188 ? -5.206 69.554 -4.446 1.00 30.86 176 LYS A C 1
ATOM 1358 O O . LYS A 1 188 ? -5.425 70.502 -5.211 1.00 32.18 176 LYS A O 1
ATOM 1364 N N . ARG A 1 189 ? -4.240 68.659 -4.642 1.00 31.81 177 ARG A N 1
ATOM 1365 C CA . ARG A 1 189 ? -3.338 68.666 -5.785 1.00 34.75 177 ARG A CA 1
ATOM 1366 C C . ARG A 1 189 ? -3.198 67.231 -6.265 1.00 33.09 177 ARG A C 1
ATOM 1367 O O . ARG A 1 189 ? -3.536 66.295 -5.545 1.00 29.52 177 ARG A O 1
ATOM 1375 N N . ASN A 1 190 ? -2.682 67.048 -7.475 1.00 32.45 178 ASN A N 1
ATOM 1376 C CA . ASN A 1 190 ? -2.511 65.690 -7.967 1.00 33.67 178 ASN A CA 1
ATOM 1377 C C . ASN A 1 190 ? -1.272 65.021 -7.380 1.00 32.49 178 ASN A C 1
ATOM 1378 O O . ASN A 1 190 ? -0.207 65.630 -7.245 1.00 36.99 178 ASN A O 1
ATOM 1383 N N . PHE A 1 191 ? -1.443 63.761 -7.004 1.00 29.55 179 PHE A N 1
ATOM 1384 C CA . PHE A 1 191 ? -0.364 62.861 -6.636 1.00 28.71 179 PHE A CA 1
ATOM 1385 C C . PHE A 1 191 ? -0.219 61.867 -7.784 1.00 34.34 179 PHE A C 1
ATOM 1386 O O . PHE A 1 191 ? -1.225 61.340 -8.269 1.00 33.63 179 PHE A O 1
ATOM 1394 N N . THR A 1 192 ? 1.011 61.636 -8.243 1.00 32.38 180 THR A N 1
ATOM 1395 C CA . THR A 1 192 ? 1.253 60.747 -9.377 1.00 31.27 180 THR A CA 1
ATOM 1396 C C . THR A 1 192 ? 1.768 59.418 -8.850 1.00 30.42 180 THR A C 1
ATOM 1397 O O . THR A 1 192 ? 2.848 59.360 -8.252 1.00 29.79 180 THR A O 1
ATOM 1401 N N . LEU A 1 193 ? 0.998 58.362 -9.073 1.00 30.93 181 LEU A N 1
ATOM 1402 C CA . LEU A 1 193 ? 1.409 57.039 -8.642 1.00 31.44 181 LEU A CA 1
ATOM 1403 C C . LEU A 1 193 ? 2.486 56.496 -9.572 1.00 31.75 181 LEU A C 1
ATOM 1404 O O . LEU A 1 193 ? 2.656 56.956 -10.704 1.00 37.83 181 LEU A O 1
ATOM 1409 N N . ASN A 1 194 ? 3.232 55.515 -9.070 1.00 30.89 182 ASN A N 1
ATOM 1410 C CA . ASN A 1 194 ? 4.123 54.757 -9.931 1.00 35.18 182 ASN A CA 1
ATOM 1411 C C . ASN A 1 194 ? 3.326 54.192 -11.097 1.00 37.57 182 ASN A C 1
ATOM 1412 O O . ASN A 1 194 ? 2.255 53.608 -10.911 1.00 46.40 182 ASN A O 1
ATOM 1417 N N . GLY A 1 195 ? 3.832 54.398 -12.301 1.00 37.83 183 GLY A N 1
ATOM 1418 C CA . GLY A 1 195 ? 3.154 53.964 -13.496 1.00 44.31 183 GLY A CA 1
ATOM 1419 C C . GLY A 1 195 ? 2.388 55.056 -14.213 1.00 45.05 183 GLY A C 1
ATOM 1420 O O . GLY A 1 195 ? 2.151 54.933 -15.421 1.00 48.02 183 GLY A O 1
ATOM 1421 N N . GLY A 1 196 ? 1.982 56.111 -13.509 1.00 45.38 184 GLY A N 1
ATOM 1422 C CA . GLY A 1 196 ? 1.448 57.307 -14.151 1.00 44.15 184 GLY A CA 1
ATOM 1423 C C . GLY A 1 196 ? 0.045 57.726 -13.751 1.00 36.98 184 GLY A C 1
ATOM 1424 O O . GLY A 1 196 ? -0.361 58.848 -14.100 1.00 39.06 184 GLY A O 1
ATOM 1425 N N . GLU A 1 197 ? -0.732 56.893 -13.064 1.00 38.90 185 GLU A N 1
ATOM 1426 C CA . GLU A 1 197 ? -2.079 57.284 -12.653 1.00 39.50 185 GLU A CA 1
ATOM 1427 C C . GLU A 1 197 ? -2.035 58.509 -11.741 1.00 39.00 185 GLU A C 1
ATOM 1428 O O . GLU A 1 197 ? -1.217 58.575 -10.822 1.00 36.79 185 GLU A O 1
ATOM 1434 N N . LYS A 1 198 ? -2.908 59.486 -12.004 1.00 39.29 186 LYS A N 1
ATOM 1435 C CA . LYS A 1 198 ? -3.037 60.683 -11.177 1.00 38.74 186 LYS A CA 1
ATOM 1436 C C . LYS A 1 198 ? -4.219 60.540 -10.225 1.00 37.62 186 LYS A C 1
ATOM 1437 O O . LYS A 1 198 ? -5.299 60.096 -10.631 1.00 38.40 186 LYS A O 1
ATOM 1443 N N . LYS A 1 199 ? -4.020 60.941 -8.969 1.00 35.87 187 LYS A N 1
ATOM 1444 C CA . LYS A 1 199 ? -5.065 60.926 -7.947 1.00 35.84 187 LYS A CA 1
ATOM 1445 C C . LYS A 1 199 ? -4.996 62.191 -7.103 1.00 34.99 187 LYS A C 1
ATOM 1446 O O . LYS A 1 199 ? -3.910 62.591 -6.663 1.00 38.05 187 LYS A O 1
ATOM 1452 N N . VAL A 1 200 ? -6.165 62.775 -6.825 1.00 34.82 188 VAL A N 1
ATOM 1453 C CA . VAL A 1 200 ? -6.245 63.936 -5.940 1.00 29.33 188 VAL A CA 1
ATOM 1454 C C . VAL A 1 200 ? -5.895 63.530 -4.519 1.00 31.44 188 VAL A C 1
ATOM 1455 O O . VAL A 1 200 ? -6.396 62.518 -4.012 1.00 37.29 188 VAL A O 1
ATOM 1459 N N . ALA A 1 201 ? -5.034 64.318 -3.871 1.00 28.95 189 ALA A N 1
ATOM 1460 C CA . ALA A 1 201 ? -4.701 64.126 -2.467 1.00 27.62 189 ALA A CA 1
ATOM 1461 C C . ALA A 1 201 ? -4.665 65.482 -1.769 1.00 30.97 189 ALA A C 1
ATOM 1462 O O . ALA A 1 201 ? -4.573 66.541 -2.407 1.00 27.79 189 ALA A O 1
ATOM 1464 N N . SER A 1 202 ? -4.758 65.439 -0.442 1.00 29.29 190 SER A N 1
ATOM 1465 C CA . SER A 1 202 ? -4.738 66.638 0.396 1.00 27.52 190 SER A CA 1
ATOM 1466 C C . SER A 1 202 ? -3.315 66.913 0.866 1.00 29.77 190 SER A C 1
ATOM 1467 O O . SER A 1 202 ? -2.791 66.215 1.740 1.00 31.88 190 SER A O 1
ATOM 1470 N N . PHE A 1 203 ? -2.697 67.945 0.313 1.00 25.19 191 PHE A N 1
ATOM 1471 C CA . PHE A 1 203 ? -1.324 68.296 0.641 1.00 25.10 191 PHE A CA 1
ATOM 1472 C C . PHE A 1 203 ? -1.311 69.385 1.706 1.00 24.59 191 PHE A C 1
ATOM 1473 O O . PHE A 1 203 ? -1.783 70.505 1.474 1.00 25.36 191 PHE A O 1
ATOM 1481 N N . MET A 1 204 ? -0.780 69.048 2.872 1.00 22.62 192 MET A N 1
ATOM 1482 C CA . MET A 1 204 ? -0.463 70.048 3.877 1.00 22.10 192 MET A CA 1
ATOM 1483 C C . MET A 1 204 ? 0.738 70.856 3.409 1.00 25.43 192 MET A C 1
ATOM 1484 O O . MET A 1 204 ? 1.642 70.331 2.757 1.00 26.99 192 MET A O 1
ATOM 1489 N N . GLN A 1 205 ? 0.754 72.147 3.739 1.00 25.59 193 GLN A N 1
ATOM 1490 C CA . GLN A 1 205 ? 1.795 73.021 3.219 1.00 28.81 193 GLN A CA 1
ATOM 1491 C C . GLN A 1 205 ? 2.314 73.941 4.314 1.00 28.12 193 GLN A C 1
ATOM 1492 O O . GLN A 1 205 ? 1.537 74.458 5.121 1.00 28.92 193 GLN A O 1
ATOM 1498 N N . THR A 1 206 ? 3.629 74.143 4.327 1.00 27.12 194 THR A N 1
ATOM 1499 C CA . THR A 1 206 ? 4.254 75.140 5.191 1.00 27.94 194 THR A CA 1
ATOM 1500 C C . THR A 1 206 ? 5.622 75.476 4.620 1.00 28.39 194 THR A C 1
ATOM 1501 O O . THR A 1 206 ? 6.153 74.764 3.762 1.00 31.23 194 THR A O 1
ATOM 1505 N N . ARG A 1 207 ? 6.184 76.587 5.101 1.00 31.35 195 ARG A N 1
ATOM 1506 C CA . ARG A 1 207 ? 7.552 76.966 4.776 1.00 32.52 195 ARG A CA 1
ATOM 1507 C C . ARG A 1 207 ? 8.230 77.383 6.071 1.00 31.62 195 ARG A C 1
ATOM 1508 O O . ARG A 1 207 ? 7.878 78.411 6.658 1.00 38.68 195 ARG A O 1
ATOM 1516 N N . ARG A 1 208 ? 9.175 76.566 6.524 1.00 34.04 196 ARG A N 1
ATOM 1517 C CA . ARG A 1 208 ? 9.889 76.781 7.773 1.00 35.14 196 ARG A CA 1
ATOM 1518 C C . ARG A 1 208 ? 11.294 76.229 7.621 1.00 29.59 196 ARG A C 1
ATOM 1519 O O . ARG A 1 208 ? 11.619 75.533 6.652 1.00 32.21 196 ARG A O 1
ATOM 1527 N N . TYR A 1 209 ? 12.121 76.510 8.619 1.00 31.70 197 TYR A N 1
ATOM 1528 C CA . TYR A 1 209 ? 13.410 75.848 8.717 1.00 34.05 197 TYR A CA 1
ATOM 1529 C C . TYR A 1 209 ? 13.203 74.445 9.277 1.00 35.43 197 TYR A C 1
ATOM 1530 O O . TYR A 1 209 ? 12.562 74.272 10.319 1.00 34.27 197 TYR A O 1
ATOM 1539 N N . PHE A 1 210 ? 13.680 73.443 8.545 1.00 26.26 198 PHE A N 1
ATOM 1540 C CA . PHE A 1 210 ? 13.740 72.062 8.999 1.00 24.93 198 PHE A CA 1
ATOM 1541 C C . PHE A 1 210 ? 15.143 71.538 8.764 1.00 28.28 198 PHE A C 1
ATOM 1542 O O . PHE A 1 210 ? 15.818 71.940 7.813 1.00 30.18 198 PHE A O 1
ATOM 1550 N N . LYS A 1 211 ? 15.571 70.612 9.612 1.00 25.29 199 LYS A N 1
ATOM 1551 C CA . LYS A 1 211 ? 16.714 69.792 9.251 1.00 26.34 199 LYS A CA 1
ATOM 1552 C C . LYS A 1 211 ? 16.396 69.075 7.939 1.00 24.50 199 LYS A C 1
ATOM 1553 O O . LYS A 1 211 ? 15.393 68.361 7.834 1.00 26.52 199 LYS A O 1
ATOM 1559 N N . ALA A 1 212 ? 17.228 69.297 6.928 1.00 26.63 200 ALA A N 1
ATOM 1560 C CA . ALA A 1 212 ? 16.904 68.824 5.590 1.00 27.84 200 ALA A CA 1
ATOM 1561 C C . ALA A 1 212 ? 18.163 68.823 4.744 1.00 30.67 200 ALA A C 1
ATOM 1562 O O . ALA A 1 212 ? 19.154 69.481 5.067 1.00 31.61 200 ALA A O 1
ATOM 1564 N N . GLY A 1 213 ? 18.108 68.073 3.652 1.00 30.46 201 GLY A N 1
ATOM 1565 C CA . GLY A 1 213 ? 19.229 68.033 2.737 1.00 33.09 201 GLY A CA 1
ATOM 1566 C C . GLY A 1 213 ? 18.950 67.067 1.610 1.00 34.55 201 GLY A C 1
ATOM 1567 O O . GLY A 1 213 ? 17.819 66.623 1.411 1.00 33.66 201 GLY A O 1
ATOM 1568 N N . THR A 1 214 ? 20.002 66.767 0.859 1.00 39.79 202 THR A N 1
ATOM 1569 C CA . THR A 1 214 ? 19.960 65.776 -0.208 1.00 38.73 202 THR A CA 1
ATOM 1570 C C . THR A 1 214 ? 20.992 64.710 0.111 1.00 44.46 202 THR A C 1
ATOM 1571 O O . THR A 1 214 ? 22.181 65.018 0.244 1.00 50.92 202 THR A O 1
ATOM 1575 N N . HIS A 1 215 ? 20.542 63.465 0.235 1.00 45.23 203 HIS A N 1
ATOM 1576 C CA . HIS A 1 215 ? 21.441 62.339 0.474 1.00 48.23 203 HIS A CA 1
ATOM 1577 C C . HIS A 1 215 ? 21.833 61.759 -0.879 1.00 50.66 203 HIS A C 1
ATOM 1578 O O . HIS A 1 215 ? 21.084 60.979 -1.473 1.00 46.19 203 HIS A O 1
ATOM 1585 N N . LYS A 1 216 ? 23.011 62.142 -1.375 1.00 56.99 204 LYS A N 1
ATOM 1586 C CA . LYS A 1 216 ? 23.427 61.676 -2.695 1.00 64.50 204 LYS A CA 1
ATOM 1587 C C . LYS A 1 216 ? 23.654 60.171 -2.772 1.00 62.50 204 LYS A C 1
ATOM 1588 O O . LYS A 1 216 ? 23.258 59.574 -3.789 1.00 61.86 204 LYS A O 1
ATOM 1594 N N . PRO A 1 217 ? 24.266 59.503 -1.786 1.00 62.38 205 PRO A N 1
ATOM 1595 C CA . PRO A 1 217 ? 24.319 58.030 -1.838 1.00 63.49 205 PRO A CA 1
ATOM 1596 C C . PRO A 1 217 ? 22.954 57.374 -1.975 1.00 67.92 205 PRO A C 1
ATOM 1597 O O . PRO A 1 217 ? 22.886 56.199 -2.364 1.00 68.60 205 PRO A O 1
ATOM 1601 N N . ALA A 1 218 ? 21.868 58.088 -1.682 1.00 67.74 206 ALA A N 1
ATOM 1602 C CA . ALA A 1 218 ? 20.520 57.570 -1.847 1.00 64.99 206 ALA A CA 1
ATOM 1603 C C . ALA A 1 218 ? 19.761 58.209 -3.000 1.00 65.98 206 ALA A C 1
ATOM 1604 O O . ALA A 1 218 ? 18.659 57.746 -3.318 1.00 70.48 206 ALA A O 1
ATOM 1606 N N . MET A 1 219 ? 20.314 59.245 -3.631 1.00 58.87 207 MET A N 1
ATOM 1607 C CA . MET A 1 219 ? 19.650 59.995 -4.698 1.00 59.82 207 MET A CA 1
ATOM 1608 C C . MET A 1 219 ? 18.252 60.443 -4.266 1.00 53.99 207 MET A C 1
ATOM 1609 O O . MET A 1 219 ? 17.242 60.141 -4.910 1.00 49.78 207 MET A O 1
ATOM 1614 N N . ALA A 1 220 ? 18.206 61.184 -3.158 1.00 40.66 208 ALA A N 1
ATOM 1615 C CA . ALA A 1 220 ? 16.923 61.488 -2.543 1.00 37.11 208 ALA A CA 1
ATOM 1616 C C . ALA A 1 220 ? 17.023 62.757 -1.709 1.00 36.17 208 ALA A C 1
ATOM 1617 O O . ALA A 1 220 ? 18.085 63.087 -1.179 1.00 40.64 208 ALA A O 1
ATOM 1619 N N . LYS A 1 221 ? 15.897 63.454 -1.598 1.00 33.43 209 LYS A N 1
ATOM 1620 C CA . LYS A 1 221 ? 15.767 64.573 -0.680 1.00 31.34 209 LYS A CA 1
ATOM 1621 C C . LYS A 1 221 ? 15.254 64.064 0.659 1.00 26.15 209 LYS A C 1
ATOM 1622 O O . LYS A 1 221 ? 14.501 63.092 0.724 1.00 25.29 209 LYS A O 1
ATOM 1628 N N . VAL A 1 222 ? 15.658 64.743 1.734 1.00 26.18 210 VAL A N 1
ATOM 1629 C CA . VAL A 1 222 ? 15.318 64.362 3.100 1.00 25.99 210 VAL A CA 1
ATOM 1630 C C . VAL A 1 222 ? 14.819 65.596 3.841 1.00 24.20 210 VAL A C 1
ATOM 1631 O O . VAL A 1 222 ? 15.449 66.653 3.769 1.00 25.89 210 VAL A O 1
ATOM 1635 N N . VAL A 1 223 ? 13.709 65.461 4.572 1.00 24.15 211 VAL A N 1
ATOM 1636 C CA . VAL A 1 223 ? 13.306 66.470 5.553 1.00 23.80 211 VAL A CA 1
ATOM 1637 C C . VAL A 1 223 ? 12.952 65.764 6.861 1.00 21.72 211 VAL A C 1
ATOM 1638 O O . VAL A 1 223 ? 12.405 64.656 6.853 1.00 21.31 211 VAL A O 1
ATOM 1642 N N . VAL A 1 224 ? 13.309 66.390 7.984 1.00 23.62 212 VAL A N 1
ATOM 1643 C CA . VAL A 1 224 ? 13.045 65.872 9.325 1.00 22.31 212 VAL A CA 1
ATOM 1644 C C . VAL A 1 224 ? 11.994 66.765 9.969 1.00 22.30 212 VAL A C 1
ATOM 1645 O O . VAL A 1 224 ? 12.243 67.959 10.199 1.00 24.79 212 VAL A O 1
ATOM 1649 N N . LEU A 1 225 ? 10.825 66.197 10.261 1.00 21.93 213 LEU A N 1
ATOM 1650 C CA . LEU A 1 225 ? 9.714 66.972 10.810 1.00 22.56 213 LEU A CA 1
ATOM 1651 C C . LEU A 1 225 ? 9.519 66.623 12.282 1.00 19.41 213 LEU A C 1
ATOM 1652 O O . LEU A 1 225 ? 9.109 65.493 12.589 1.00 22.05 213 LEU A O 1
ATOM 1657 N N . PRO A 1 226 ? 9.797 67.522 13.225 1.00 19.90 214 PRO A N 1
ATOM 1658 C CA . PRO A 1 226 ? 9.733 67.142 14.644 1.00 19.69 214 PRO A CA 1
ATOM 1659 C C . PRO A 1 226 ? 8.318 67.155 15.207 1.00 21.61 214 PRO A C 1
ATOM 1660 O O . PRO A 1 226 ? 7.476 67.987 14.852 1.00 22.45 214 PRO A O 1
ATOM 1664 N N . PHE A 1 227 ? 8.065 66.205 16.105 1.00 21.19 215 PHE A N 1
ATOM 1665 C CA . PHE A 1 227 ? 6.838 66.203 16.883 1.00 18.96 215 PHE A CA 1
ATOM 1666 C C . PHE A 1 227 ? 7.083 66.931 18.208 1.00 19.68 215 PHE A C 1
ATOM 1667 O O . PHE A 1 227 ? 8.190 67.394 18.486 1.00 20.90 215 PHE A O 1
ATOM 1675 N N . GLU A 1 228 ? 6.031 67.035 19.024 1.00 20.11 216 GLU A N 1
ATOM 1676 C CA . GLU A 1 228 ? 6.058 67.861 20.233 1.00 21.95 216 GLU A CA 1
ATOM 1677 C C . GLU A 1 228 ? 7.205 67.462 21.157 1.00 21.65 216 GLU A C 1
ATOM 1678 O O . GLU A 1 228 ? 7.457 66.275 21.381 1.00 21.34 216 GLU A O 1
ATOM 1684 N N . TYR A 1 229 ? 7.908 68.473 21.681 1.00 23.87 217 TYR A N 1
ATOM 1685 C CA . TYR A 1 229 ? 9.041 68.302 22.596 1.00 23.54 217 TYR A CA 1
ATOM 1686 C C . TYR A 1 229 ? 10.185 67.512 21.960 1.00 22.05 217 TYR A C 1
ATOM 1687 O O . TYR A 1 229 ? 11.062 67.003 22.668 1.00 23.21 217 TYR A O 1
ATOM 1696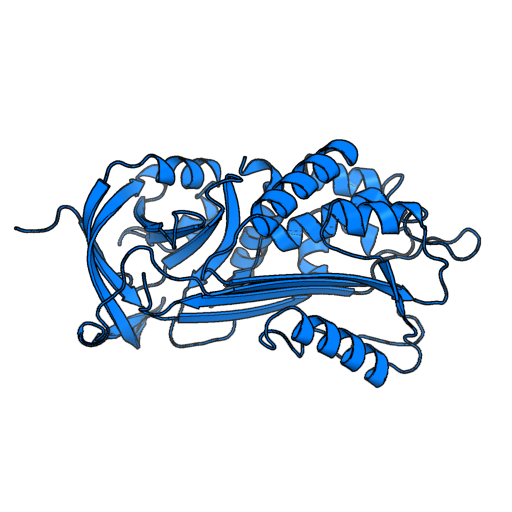 N N . ASN A 1 230 ? 10.195 67.448 20.629 1.00 22.14 218 ASN A N 1
ATOM 1697 C CA . ASN A 1 230 ? 11.168 66.689 19.845 1.00 22.75 218 ASN A CA 1
ATOM 1698 C C . ASN A 1 230 ? 11.301 65.250 20.338 1.00 21.84 218 ASN A C 1
ATOM 1699 O O . ASN A 1 230 ? 12.377 64.660 20.279 1.00 24.10 218 ASN A O 1
ATOM 1704 N N . GLU A 1 231 ? 10.193 64.668 20.803 1.00 20.38 219 GLU A N 1
ATOM 1705 C CA . GLU A 1 231 ? 10.225 63.279 21.259 1.00 20.99 219 GLU A CA 1
ATOM 1706 C C . GLU A 1 231 ? 10.390 62.328 20.089 1.00 21.43 219 GLU A C 1
ATOM 1707 O O . GLU A 1 231 ? 11.085 61.307 20.194 1.00 19.36 219 GLU A O 1
ATOM 1713 N N . TYR A 1 232 ? 9.754 62.656 18.970 1.00 18.19 220 TYR A N 1
ATOM 1714 C CA . TYR A 1 232 ? 9.764 61.849 17.762 1.00 18.59 220 TYR A CA 1
ATOM 1715 C C . TYR A 1 232 ? 10.006 62.762 16.571 1.00 18.72 220 TYR A C 1
ATOM 1716 O O . TYR A 1 232 ? 9.766 63.969 16.632 1.00 19.93 220 TYR A O 1
ATOM 1725 N N . SER A 1 233 ? 10.419 62.158 15.459 1.00 19.04 221 SER A N 1
ATOM 1726 C CA . SER A 1 233 ? 10.501 62.853 14.181 1.00 17.82 221 SER A CA 1
ATOM 1727 C C . SER A 1 233 ? 9.849 62.000 13.113 1.00 18.24 221 SER A C 1
ATOM 1728 O O . SER A 1 233 ? 9.942 60.776 13.147 1.00 20.88 221 SER A O 1
ATOM 1731 N N . LEU A 1 234 ? 9.212 62.655 12.145 1.00 17.53 222 LEU A N 1
ATOM 1732 C CA . LEU A 1 234 ? 8.871 62.001 10.890 1.00 18.98 222 LEU A CA 1
ATOM 1733 C C . LEU A 1 234 ? 9.961 62.359 9.890 1.00 18.63 222 LEU A C 1
ATOM 1734 O O . LEU A 1 234 ? 10.151 63.538 9.557 1.00 20.25 222 LEU A O 1
ATOM 1739 N N . ILE A 1 235 ? 10.701 61.348 9.450 1.00 18.42 223 ILE A N 1
ATOM 1740 C CA . ILE A 1 235 ? 11.767 61.523 8.480 1.00 19.12 223 ILE A CA 1
ATOM 1741 C C . ILE A 1 235 ? 11.193 61.105 7.138 1.00 19.63 223 ILE A C 1
ATOM 1742 O O . ILE A 1 235 ? 10.757 59.961 6.967 1.00 20.32 223 ILE A O 1
ATOM 1747 N N . VAL A 1 236 ? 11.121 62.044 6.204 1.00 19.76 224 VAL A N 1
ATOM 1748 C CA . VAL A 1 236 ? 10.498 61.811 4.906 1.00 20.11 224 VAL A CA 1
ATOM 1749 C C . VAL A 1 236 ? 11.588 61.852 3.851 1.00 21.70 224 VAL A C 1
ATOM 1750 O O . VAL A 1 236 ? 12.388 62.797 3.805 1.00 21.85 224 VAL A O 1
ATOM 1754 N N . VAL A 1 237 ? 11.632 60.817 3.013 1.00 22.30 225 VAL A N 1
ATOM 1755 C CA . VAL A 1 237 ? 12.713 60.637 2.059 1.00 22.51 225 VAL A CA 1
ATOM 1756 C C . VAL A 1 237 ? 12.078 60.473 0.689 1.00 24.13 225 VAL A C 1
ATOM 1757 O O . VAL A 1 237 ? 11.242 59.581 0.488 1.00 25.07 225 VAL A O 1
ATOM 1761 N N . LEU A 1 238 ? 12.462 61.340 -0.242 1.00 24.50 226 LEU A N 1
ATOM 1762 C CA . LEU A 1 238 ? 11.788 61.470 -1.521 1.00 25.44 226 LEU A CA 1
ATOM 1763 C C . LEU A 1 238 ? 12.787 61.198 -2.642 1.00 31.01 226 LEU A C 1
ATOM 1764 O O . LEU A 1 238 ? 13.773 61.939 -2.772 1.00 34.83 226 LEU A O 1
ATOM 1769 N N . PRO A 1 239 ? 12.587 60.172 -3.475 1.00 30.73 227 PRO A N 1
ATOM 1770 C CA . PRO A 1 239 ? 13.544 59.898 -4.546 1.00 34.55 227 PRO A CA 1
ATOM 1771 C C . PRO A 1 239 ? 13.587 61.047 -5.531 1.00 39.02 227 PRO A C 1
ATOM 1772 O O . PRO A 1 239 ? 12.584 61.703 -5.810 1.00 37.29 227 PRO A O 1
ATOM 1776 N N . LEU A 1 240 ? 14.782 61.301 -6.050 1.00 44.86 228 LEU A N 1
ATOM 1777 C CA . LEU A 1 240 ? 14.903 62.239 -7.144 1.00 51.84 228 LEU A CA 1
ATOM 1778 C C . LEU A 1 240 ? 14.361 61.612 -8.429 1.00 53.79 228 LEU A C 1
ATOM 1779 O O . LEU A 1 240 ? 14.113 60.405 -8.509 1.00 51.78 228 LEU A O 1
ATOM 1784 N N . LYS A 1 241 ? 14.173 62.463 -9.449 1.00 59.43 229 LYS A N 1
ATOM 1785 C CA . LYS A 1 241 ? 13.619 62.011 -10.723 1.00 62.00 229 LYS A CA 1
ATOM 1786 C C . LYS A 1 241 ? 14.374 60.816 -11.285 1.00 63.99 229 LYS A C 1
ATOM 1787 O O . LYS A 1 241 ? 13.770 59.937 -11.908 1.00 61.40 229 LYS A O 1
ATOM 1793 N N . SER A 1 242 ? 15.689 60.759 -11.064 1.00 67.70 230 SER A N 1
ATOM 1794 C CA . SER A 1 242 ? 16.544 59.710 -11.604 1.00 70.14 230 SER A CA 1
ATOM 1795 C C . SER A 1 242 ? 16.371 58.369 -10.906 1.00 67.32 230 SER A C 1
ATOM 1796 O O . SER A 1 242 ? 16.996 57.391 -11.334 1.00 71.52 230 SER A O 1
ATOM 1799 N N . SER A 1 243 ? 15.556 58.283 -9.858 1.00 59.33 231 SER A N 1
ATOM 1800 C CA . SER A 1 243 ? 15.478 57.065 -9.065 1.00 54.98 231 SER A CA 1
ATOM 1801 C C . SER A 1 243 ? 14.015 56.749 -8.776 1.00 52.03 231 SER A C 1
ATOM 1802 O O . SER A 1 243 ? 13.099 57.392 -9.297 1.00 54.63 231 SER A O 1
ATOM 1805 N N . ASN A 1 244 ? 13.805 55.737 -7.935 1.00 46.10 232 ASN A N 1
ATOM 1806 C CA . ASN A 1 244 ? 12.473 55.328 -7.517 1.00 41.76 232 ASN A CA 1
ATOM 1807 C C . ASN A 1 244 ? 12.540 54.834 -6.077 1.00 39.04 232 ASN A C 1
ATOM 1808 O O . ASN A 1 244 ? 13.617 54.579 -5.530 1.00 40.02 232 ASN A O 1
ATOM 1813 N N . VAL A 1 245 ? 11.358 54.674 -5.476 1.00 36.45 233 VAL A N 1
ATOM 1814 C CA . VAL A 1 245 ? 11.268 54.487 -4.034 1.00 32.81 233 VAL A CA 1
ATOM 1815 C C . VAL A 1 245 ? 11.761 53.114 -3.594 1.00 28.68 233 VAL A C 1
ATOM 1816 O O . VAL A 1 245 ? 12.237 52.962 -2.465 1.00 33.71 233 VAL A O 1
ATOM 1820 N N . ASP A 1 246 ? 11.695 52.104 -4.461 1.00 33.61 234 ASP A N 1
ATOM 1821 C CA . ASP A 1 246 ? 12.184 50.802 -4.034 1.00 34.59 234 ASP A CA 1
ATOM 1822 C C . ASP A 1 246 ? 13.702 50.702 -4.128 1.00 33.79 234 ASP A C 1
ATOM 1823 O O . ASP A 1 246 ? 14.327 50.084 -3.257 1.00 32.91 234 ASP A O 1
ATOM 1828 N N . ALA A 1 247 ? 14.305 51.328 -5.137 1.00 36.96 235 ALA A N 1
ATOM 1829 C CA . ALA A 1 247 ? 15.756 51.489 -5.161 1.00 37.69 235 ALA A CA 1
ATOM 1830 C C . ALA A 1 247 ? 16.229 52.259 -3.938 1.00 37.40 235 ALA A C 1
ATOM 1831 O O . ALA A 1 247 ? 17.202 51.874 -3.277 1.00 37.67 235 ALA A O 1
ATOM 1833 N N . LEU A 1 248 ? 15.536 53.352 -3.620 1.00 34.50 236 LEU A N 1
ATOM 1834 C CA . LEU A 1 248 ? 15.857 54.126 -2.426 1.00 30.14 236 LEU A CA 1
ATOM 1835 C C . LEU A 1 248 ? 15.806 53.258 -1.178 1.00 30.22 236 LEU A C 1
ATOM 1836 O O . LEU A 1 248 ? 16.745 53.251 -0.371 1.00 32.31 236 LEU A O 1
ATOM 1841 N N . LEU A 1 249 ? 14.717 52.505 -1.006 1.00 29.01 237 LEU A N 1
ATOM 1842 C CA . LEU A 1 249 ? 14.546 51.750 0.227 1.00 27.83 237 LEU A CA 1
ATOM 1843 C C . LEU A 1 249 ? 15.611 50.667 0.368 1.00 29.64 237 LEU A C 1
ATOM 1844 O O . LEU A 1 249 ? 16.140 50.455 1.465 1.00 32.24 237 LEU A O 1
ATOM 1849 N N . SER A 1 250 ? 15.960 49.991 -0.729 1.00 37.30 238 SER A N 1
ATOM 1850 C CA . SER A 1 250 ? 16.959 48.927 -0.656 1.00 42.67 238 SER A CA 1
ATOM 1851 C C . SER A 1 250 ? 18.316 49.454 -0.199 1.00 43.05 238 SER A C 1
ATOM 1852 O O . SER A 1 250 ? 19.029 48.781 0.558 1.00 46.75 238 SER A O 1
ATOM 1855 N N . SER A 1 251 ? 18.687 50.659 -0.636 1.00 41.19 239 SER A N 1
ATOM 1856 C CA . SER A 1 251 ? 20.013 51.202 -0.370 1.00 45.80 239 SER A CA 1
ATOM 1857 C C . SER A 1 251 ? 20.113 51.943 0.957 1.00 44.07 239 SER A C 1
ATOM 1858 O O . SER A 1 251 ? 21.226 52.141 1.456 1.00 50.31 239 SER A O 1
ATOM 1861 N N . LEU A 1 252 ? 18.988 52.348 1.538 1.00 34.48 240 LEU A N 1
ATOM 1862 C CA . LEU A 1 252 ? 18.993 53.258 2.679 1.00 33.13 240 LEU A CA 1
ATOM 1863 C C . LEU A 1 252 ? 19.242 52.497 3.976 1.00 34.14 240 LEU A C 1
ATOM 1864 O O . LEU A 1 252 ? 18.421 51.668 4.380 1.00 36.90 240 LEU A O 1
ATOM 1869 N N . SER A 1 253 ? 20.356 52.794 4.642 1.00 31.26 241 SER A N 1
ATOM 1870 C CA . SER A 1 253 ? 20.644 52.192 5.935 1.00 28.81 241 SER A CA 1
ATOM 1871 C C . SER A 1 253 ? 20.084 53.054 7.062 1.00 28.21 241 SER A C 1
ATOM 1872 O O . SER A 1 253 ? 19.861 54.256 6.907 1.00 30.50 241 SER A O 1
ATOM 1875 N N . MET A 1 254 ? 19.845 52.418 8.212 1.00 29.47 242 MET A N 1
ATOM 1876 C CA . MET A 1 254 ? 19.393 53.179 9.371 1.00 28.24 242 MET A CA 1
ATOM 1877 C C . MET A 1 254 ? 20.514 54.019 9.971 1.00 29.40 242 MET A C 1
ATOM 1878 O O . MET A 1 254 ? 20.231 54.992 10.677 1.00 28.13 242 MET A O 1
ATOM 1883 N N . GLU A 1 255 ? 21.775 53.674 9.696 1.00 27.11 243 GLU A N 1
ATOM 1884 C CA . GLU A 1 255 ? 22.870 54.568 10.047 1.00 30.63 243 GLU A CA 1
ATOM 1885 C C . GLU A 1 255 ? 22.793 55.851 9.231 1.00 32.22 243 GLU A C 1
ATOM 1886 O O . GLU A 1 255 ? 23.045 56.942 9.756 1.00 32.87 243 GLU A O 1
ATOM 1892 N N . ASP A 1 256 ? 22.440 55.737 7.945 1.00 30.25 244 ASP A N 1
ATOM 1893 C CA . ASP A 1 256 ? 22.163 56.922 7.136 1.00 30.99 244 ASP A CA 1
ATOM 1894 C C . ASP A 1 256 ? 21.032 57.739 7.745 1.00 27.17 244 ASP A C 1
ATOM 1895 O O . ASP A 1 256 ? 21.137 58.965 7.887 1.00 30.29 244 ASP A O 1
ATOM 1900 N N . VAL A 1 257 ? 19.934 57.071 8.100 1.00 27.02 245 VAL A N 1
ATOM 1901 C CA . VAL A 1 257 ? 18.778 57.770 8.655 1.00 25.31 245 VAL A CA 1
ATOM 1902 C C . VAL A 1 257 ? 19.156 58.488 9.946 1.00 24.03 245 VAL A C 1
ATOM 1903 O O . VAL A 1 257 ? 18.804 59.658 10.144 1.00 27.04 245 VAL A O 1
ATOM 1907 N N . ALA A 1 258 ? 19.893 57.813 10.833 1.00 24.09 246 ALA A N 1
ATOM 1908 C CA . ALA A 1 258 ? 20.301 58.457 12.081 1.00 24.69 246 ALA A CA 1
ATOM 1909 C C . ALA A 1 258 ? 21.093 59.733 11.817 1.00 27.10 246 ALA A C 1
ATOM 1910 O O . ALA A 1 258 ? 20.921 60.732 12.524 1.00 30.79 246 ALA A O 1
ATOM 1912 N N . SER A 1 259 ? 21.949 59.729 10.787 1.00 27.39 247 SER A N 1
ATOM 1913 C CA . SER A 1 259 ? 22.725 60.918 10.444 1.00 28.05 247 SER A CA 1
ATOM 1914 C C . SER A 1 259 ? 21.851 62.079 9.985 1.00 29.45 247 SER A C 1
ATOM 1915 O O . SER A 1 259 ? 22.283 63.234 10.078 1.00 28.94 247 SER A O 1
ATOM 1918 N N . PHE A 1 260 ? 20.641 61.804 9.483 1.00 28.82 248 PHE A N 1
ATOM 1919 C CA . PHE A 1 260 ? 19.773 62.882 9.021 1.00 30.00 248 PHE A CA 1
ATOM 1920 C C . PHE A 1 260 ? 19.375 63.811 10.162 1.00 30.64 248 PHE A C 1
ATOM 1921 O O . PHE A 1 260 ? 19.065 64.983 9.925 1.00 30.02 248 PHE A O 1
ATOM 1929 N N . LEU A 1 261 ? 19.379 63.313 11.402 1.00 30.85 249 LEU A N 1
ATOM 1930 C CA . LEU A 1 261 ? 19.086 64.162 12.551 1.00 32.93 249 LEU A CA 1
ATOM 1931 C C . LEU A 1 261 ? 20.189 65.180 12.819 1.00 34.74 249 LEU A C 1
ATOM 1932 O O . LEU A 1 261 ? 19.984 66.098 13.623 1.00 33.77 249 LEU A O 1
ATOM 1937 N N . ASP A 1 262 ? 21.342 65.053 12.163 1.00 32.42 250 ASP A N 1
ATOM 1938 C CA . ASP A 1 262 ? 22.428 66.014 12.291 1.00 31.09 250 ASP A CA 1
ATOM 1939 C C . ASP A 1 262 ? 22.477 67.007 11.138 1.00 31.08 250 ASP A C 1
ATOM 1940 O O . ASP A 1 262 ? 23.385 67.844 11.096 1.00 38.17 250 ASP A O 1
ATOM 1945 N N . LEU A 1 263 ? 21.530 66.932 10.207 1.00 30.79 251 LEU A N 1
ATOM 1946 C CA . LEU A 1 263 ? 21.515 67.863 9.091 1.00 34.22 251 LEU A CA 1
ATOM 1947 C C . LEU A 1 263 ? 21.251 69.280 9.595 1.00 34.01 251 LEU A C 1
ATOM 1948 O O . LEU A 1 263 ? 20.454 69.474 10.520 1.00 32.73 251 LEU A O 1
ATOM 1953 N N . PRO A 1 264 ? 21.898 70.288 9.008 1.00 37.61 252 PRO A N 1
ATOM 1954 C CA . PRO A 1 264 ? 21.652 71.656 9.446 1.00 40.43 252 PRO A CA 1
ATOM 1955 C C . PRO A 1 264 ? 20.276 72.114 9.002 1.00 37.36 252 PRO A C 1
ATOM 1956 O O . PRO A 1 264 ? 19.720 71.596 8.018 1.00 34.62 252 PRO A O 1
ATOM 1960 N N . PRO A 1 265 ? 19.675 73.063 9.709 1.00 33.72 253 PRO A N 1
ATOM 1961 C CA . PRO A 1 265 ? 18.361 73.555 9.289 1.00 34.61 253 PRO A CA 1
ATOM 1962 C C . PRO A 1 265 ? 18.457 74.264 7.946 1.00 29.77 253 PRO A C 1
ATOM 1963 O O . PRO A 1 265 ? 19.418 74.990 7.673 1.00 34.15 253 PRO A O 1
ATOM 1967 N N . LYS A 1 266 ? 17.454 74.035 7.103 1.00 29.97 254 LYS A N 1
ATOM 1968 C CA . LYS A 1 266 ? 17.330 74.691 5.811 1.00 30.20 254 LYS A CA 1
ATOM 1969 C C . LYS A 1 266 ? 15.942 75.301 5.692 1.00 29.42 254 LYS A C 1
ATOM 1970 O O . LYS A 1 266 ? 14.968 74.788 6.246 1.00 30.15 254 LYS A O 1
ATOM 1976 N N . ASP A 1 267 ? 15.854 76.384 4.933 1.00 30.63 255 ASP A N 1
ATOM 1977 C CA . ASP A 1 267 ? 14.576 77.005 4.597 1.00 30.27 255 ASP A CA 1
ATOM 1978 C C . ASP A 1 267 ? 13.876 76.143 3.543 1.00 32.28 255 ASP A C 1
ATOM 1979 O O . ASP A 1 267 ? 14.302 76.101 2.385 1.00 36.66 255 ASP A O 1
ATOM 1984 N N . VAL A 1 268 ? 12.841 75.404 3.955 1.00 28.52 256 VAL A N 1
ATOM 1985 C CA . VAL A 1 268 ? 12.175 74.415 3.107 1.00 30.52 256 VAL A CA 1
ATOM 1986 C C . VAL A 1 268 ? 10.737 74.846 2.850 1.00 31.89 256 VAL A C 1
ATOM 1987 O O . VAL A 1 268 ? 9.999 75.147 3.794 1.00 32.54 256 VAL A O 1
ATOM 1991 N N . ALA A 1 269 ? 10.329 74.828 1.576 1.00 29.73 257 ALA A N 1
ATOM 1992 C CA . ALA A 1 269 ? 8.923 74.906 1.190 1.00 35.78 257 ALA A CA 1
ATOM 1993 C C . ALA A 1 269 ? 8.403 73.482 1.028 1.00 30.51 257 ALA A C 1
ATOM 1994 O O . ALA A 1 269 ? 8.775 72.784 0.078 1.00 30.83 257 ALA A O 1
ATOM 1996 N N . LEU A 1 270 ? 7.536 73.061 1.945 1.00 26.79 258 LEU A N 1
ATOM 1997 C CA . LEU A 1 270 ? 7.120 71.668 2.067 1.00 25.57 258 LEU A CA 1
ATOM 1998 C C . LEU A 1 270 ? 5.665 71.492 1.641 1.00 28.49 258 LEU A C 1
ATOM 1999 O O . LEU A 1 270 ? 4.793 72.259 2.060 1.00 28.37 258 LEU A O 1
ATOM 2004 N N . GLU A 1 271 ? 5.403 70.482 0.806 1.00 29.37 259 GLU A N 1
ATOM 2005 C CA . GLU A 1 271 ? 4.055 70.015 0.507 1.00 25.73 259 GLU A CA 1
ATOM 2006 C C . GLU A 1 271 ? 4.026 68.530 0.817 1.00 26.20 259 GLU A C 1
ATOM 2007 O O . GLU A 1 271 ? 4.717 67.748 0.154 1.00 28.57 259 GLU A O 1
ATOM 2013 N N . LEU A 1 272 ? 3.237 68.152 1.823 1.00 24.29 260 LEU A N 1
ATOM 2014 C CA . LEU A 1 272 ? 3.222 66.780 2.346 1.00 22.95 260 LEU A CA 1
ATOM 2015 C C . LEU A 1 272 ? 1.795 66.238 2.364 1.00 22.95 260 LEU A C 1
ATOM 2016 O O . LEU A 1 272 ? 0.951 66.788 3.067 1.00 24.89 260 LEU A O 1
ATOM 2021 N N . PRO A 1 273 ? 1.476 65.153 1.637 1.0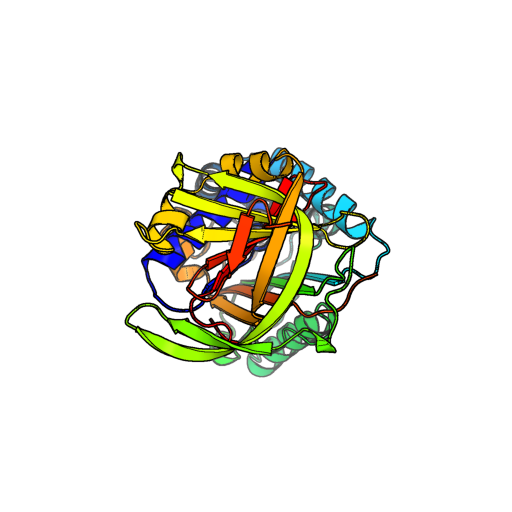0 26.17 261 PRO A N 1
ATOM 2022 C CA . PRO A 1 273 ? 0.112 64.617 1.689 1.00 23.26 261 PRO A CA 1
ATOM 2023 C C . PRO A 1 273 ? -0.229 64.111 3.082 1.00 22.86 261 PRO A C 1
ATOM 2024 O O . PRO A 1 273 ? 0.564 63.431 3.740 1.00 25.66 261 PRO A O 1
ATOM 2028 N N . LYS A 1 274 ? -1.436 64.462 3.528 1.00 26.19 262 LYS A N 1
ATOM 2029 C CA . LYS A 1 274 ? -2.038 63.782 4.665 1.00 24.00 262 LYS A CA 1
ATOM 2030 C C . LYS A 1 274 ? -2.237 62.315 4.337 1.00 23.40 262 LYS A C 1
ATOM 2031 O O . LYS A 1 274 ? -2.656 61.972 3.225 1.00 28.35 262 LYS A O 1
ATOM 2037 N N . PHE A 1 275 ? -1.976 61.442 5.312 1.00 22.67 263 PHE A N 1
ATOM 2038 C CA . PHE A 1 275 ? -2.285 60.033 5.109 1.00 24.47 263 PHE A CA 1
ATOM 2039 C C . PHE A 1 275 ? -2.551 59.359 6.445 1.00 22.34 263 PHE A C 1
ATOM 2040 O O . PHE A 1 275 ? -2.142 59.837 7.506 1.00 22.23 263 PHE A O 1
ATOM 2048 N N . SER A 1 276 ? -3.261 58.244 6.369 1.00 24.03 264 SER A N 1
ATOM 2049 C CA . SER A 1 276 ? -3.393 57.321 7.489 1.00 21.72 264 SER A CA 1
ATOM 2050 C C . SER A 1 276 ? -3.255 55.921 6.917 1.00 24.30 264 SER A C 1
ATOM 2051 O O . SER A 1 276 ? -4.025 55.546 6.027 1.00 30.24 264 SER A O 1
ATOM 2054 N N . ILE A 1 277 ? -2.270 55.160 7.387 1.00 23.72 265 ILE A N 1
ATOM 2055 C CA . ILE A 1 277 ? -1.975 53.849 6.816 1.00 21.42 265 ILE A CA 1
ATOM 2056 C C . ILE A 1 277 ? -2.079 52.799 7.916 1.00 1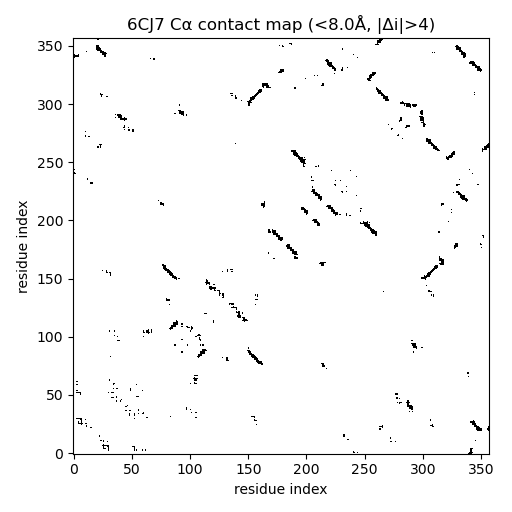9.59 265 ILE A C 1
ATOM 2057 O O . ILE A 1 277 ? -1.517 52.967 9.001 1.00 22.31 265 ILE A O 1
ATOM 2062 N N . LYS A 1 278 ? -2.834 51.736 7.642 1.00 24.40 266 LYS A N 1
ATOM 2063 C CA . LYS A 1 278 ? -2.996 50.625 8.572 1.00 21.69 266 LYS A CA 1
ATOM 2064 C C . LYS A 1 278 ? -2.570 49.349 7.876 1.00 23.40 266 LYS A C 1
ATOM 2065 O O . LYS A 1 278 ? -2.982 49.094 6.738 1.00 26.02 266 LYS A O 1
ATOM 2071 N N . ALA A 1 279 ? -1.770 48.540 8.559 1.00 22.82 267 ALA A N 1
ATOM 2072 C CA . ALA A 1 279 ? -1.359 47.254 8.019 1.00 28.22 267 ALA A CA 1
ATOM 2073 C C . ALA A 1 279 ? -1.556 46.191 9.082 1.00 22.96 267 ALA A C 1
ATOM 2074 O O . ALA A 1 279 ? -1.149 46.380 10.229 1.00 25.93 267 ALA A O 1
ATOM 2076 N N . ASP A 1 280 ? -2.177 45.079 8.700 1.00 26.57 268 ASP A N 1
ATOM 2077 C CA . ASP A 1 280 ? -2.262 43.878 9.532 1.00 28.23 268 ASP A CA 1
ATOM 2078 C C . ASP A 1 280 ? -1.491 42.774 8.826 1.00 26.27 268 ASP A C 1
ATOM 2079 O O . ASP A 1 280 ? -1.792 42.450 7.669 1.00 29.16 268 ASP A O 1
ATOM 2084 N N . ILE A 1 281 ? -0.531 42.168 9.526 1.00 23.40 269 ILE A N 1
ATOM 2085 C CA . ILE A 1 281 ? 0.489 41.340 8.893 1.00 20.46 269 ILE A CA 1
ATOM 2086 C C . ILE A 1 281 ? 0.625 40.012 9.621 1.00 20.89 269 ILE A C 1
ATOM 2087 O O . ILE A 1 281 ? 0.848 39.977 10.834 1.00 23.71 269 ILE A O 1
ATOM 2092 N N . ASN A 1 282 ? 0.518 38.922 8.865 1.00 22.12 270 ASN A N 1
ATOM 2093 C CA . ASN A 1 282 ? 0.893 37.598 9.336 1.00 18.38 270 ASN A CA 1
ATOM 2094 C C . ASN A 1 282 ? 2.377 37.405 9.039 1.00 20.05 270 ASN A C 1
ATOM 2095 O O . ASN A 1 282 ? 2.784 37.342 7.876 1.00 23.56 270 ASN A O 1
ATOM 2100 N N . LEU A 1 283 ? 3.188 37.339 10.098 1.00 19.47 271 LEU A N 1
ATOM 2101 C CA . LEU A 1 283 ? 4.638 37.326 9.943 1.00 18.28 271 LEU A CA 1
ATOM 2102 C C . LEU A 1 283 ? 5.225 35.950 9.641 1.00 18.28 271 LEU A C 1
ATOM 2103 O O . LEU A 1 283 ? 6.429 35.858 9.380 1.00 20.05 271 LEU A O 1
ATOM 2108 N N . GLU A 1 284 ? 4.436 34.878 9.664 1.00 20.65 272 GLU A N 1
ATOM 2109 C CA . GLU A 1 284 ? 5.044 33.562 9.468 1.00 23.03 272 GLU A CA 1
ATOM 2110 C C . GLU A 1 284 ? 5.739 33.427 8.116 1.00 21.16 272 GLU A C 1
ATOM 2111 O O . GLU A 1 284 ? 6.885 32.949 8.090 1.00 20.77 272 GLU A O 1
ATOM 2117 N N . PRO A 1 285 ? 5.145 33.825 6.978 1.00 20.82 273 PRO A N 1
ATOM 2118 C CA . PRO A 1 285 ? 5.888 33.713 5.710 1.00 24.22 273 PRO A CA 1
ATOM 2119 C C . PRO A 1 285 ? 7.237 34.415 5.716 1.00 21.38 273 PRO A C 1
ATOM 2120 O O . PRO A 1 285 ? 8.240 33.829 5.279 1.00 22.91 273 PRO A O 1
ATOM 2124 N N . VAL A 1 286 ? 7.298 35.666 6.183 1.00 21.89 274 VAL A N 1
ATOM 2125 C CA . VAL A 1 286 ? 8.561 36.390 6.101 1.00 23.47 274 VAL A CA 1
ATOM 2126 C C . VAL A 1 286 ? 9.548 35.871 7.142 1.00 21.49 274 VAL A C 1
ATOM 2127 O O . VAL A 1 286 ? 10.750 35.775 6.870 1.00 23.13 274 VAL A O 1
ATOM 2131 N N . LEU A 1 287 ? 9.066 35.474 8.325 1.00 22.33 275 LEU A N 1
ATOM 2132 C CA . LEU A 1 287 ? 9.997 34.948 9.319 1.00 25.06 275 LEU A CA 1
ATOM 2133 C C . LEU A 1 287 ? 10.591 33.619 8.867 1.00 24.40 275 LEU A C 1
ATOM 2134 O O . LEU A 1 287 ? 11.763 33.336 9.147 1.00 26.45 275 LEU A O 1
ATOM 2139 N N . ASN A 1 288 ? 9.824 32.817 8.118 1.00 21.73 276 ASN A N 1
ATOM 2140 C CA . ASN A 1 288 ? 10.381 31.600 7.546 1.00 23.32 276 ASN A CA 1
ATOM 2141 C C . ASN A 1 288 ? 11.492 31.885 6.540 1.00 29.83 276 ASN A C 1
ATOM 2142 O O . ASN A 1 288 ? 12.336 31.014 6.311 1.00 34.27 276 ASN A O 1
ATOM 2147 N N . LYS A 1 289 ? 11.504 33.070 5.927 1.00 25.90 277 LYS A N 1
ATOM 2148 C CA . LYS A 1 289 ? 12.553 33.466 4.997 1.00 29.97 277 LYS A CA 1
ATOM 2149 C C . LYS A 1 289 ? 13.744 34.125 5.680 1.00 30.27 277 LYS A C 1
ATOM 2150 O O . LYS A 1 289 ? 14.821 34.203 5.076 1.00 38.49 277 LYS A O 1
ATOM 2156 N N . MET A 1 290 ? 13.583 34.590 6.917 1.00 28.12 278 MET A N 1
ATOM 2157 C CA . MET A 1 290 ? 14.582 35.415 7.585 1.00 26.98 278 MET A CA 1
ATOM 2158 C C . MET A 1 290 ? 15.382 34.639 8.627 1.00 29.99 278 MET A C 1
ATOM 2159 O O . MET A 1 290 ? 15.973 35.253 9.522 1.00 32.70 278 MET A O 1
ATOM 2164 N N . GLY A 1 291 ? 15.368 33.312 8.560 1.00 26.39 279 GLY A N 1
ATOM 2165 C CA . GLY A 1 291 ? 16.270 32.500 9.359 1.00 30.83 279 GLY A CA 1
ATOM 2166 C C . GLY A 1 291 ? 15.785 32.111 10.736 1.00 28.72 279 GLY A C 1
ATOM 2167 O O . GLY A 1 291 ? 16.599 31.653 11.551 1.00 29.03 279 GLY A O 1
ATOM 2168 N N . VAL A 1 292 ? 14.494 32.264 11.033 1.00 25.03 280 VAL A N 1
ATOM 2169 C CA . VAL A 1 292 ? 13.999 31.886 12.354 1.00 27.01 280 VAL A CA 1
ATOM 2170 C C . VAL A 1 292 ? 12.852 30.894 12.210 1.00 28.21 280 VAL A C 1
ATOM 2171 O O . VAL A 1 292 ? 11.934 30.865 13.037 1.00 27.72 280 VAL A O 1
ATOM 2175 N N . SER A 1 293 ? 12.912 30.049 11.176 1.00 23.29 281 SER A N 1
ATOM 2176 C CA . SER A 1 293 ? 11.815 29.125 10.912 1.00 22.78 281 SER A CA 1
ATOM 2177 C C . SER A 1 293 ? 11.576 28.134 12.050 1.00 23.67 281 SER A C 1
ATOM 2178 O O . SER A 1 293 ? 10.462 27.611 12.172 1.00 23.87 281 SER A O 1
ATOM 2181 N N . SER A 1 294 ? 12.581 27.870 12.895 1.00 24.11 282 SER A N 1
ATOM 2182 C CA . SER A 1 294 ? 12.410 26.858 13.935 1.00 24.83 282 SER A CA 1
ATOM 2183 C C . SER A 1 294 ? 11.271 27.196 14.889 1.00 23.41 282 SER A C 1
ATOM 2184 O O . SER A 1 294 ? 10.658 26.279 15.454 1.00 23.72 282 SER A O 1
ATOM 2187 N N . ILE A 1 295 ? 10.963 28.485 15.080 1.00 21.29 283 ILE A N 1
ATOM 2188 C CA . ILE A 1 295 ? 9.972 28.854 16.090 1.00 23.76 283 ILE A CA 1
ATOM 2189 C C . ILE A 1 295 ? 8.580 28.345 15.756 1.00 21.36 283 ILE A C 1
ATOM 2190 O O . ILE A 1 295 ? 7.743 28.236 16.658 1.00 20.45 283 ILE A O 1
ATOM 2195 N N . PHE A 1 296 ? 8.292 28.049 14.475 1.00 20.15 284 PHE A N 1
ATOM 2196 C CA . PHE A 1 296 ? 6.978 27.558 14.075 1.00 19.56 284 PHE A CA 1
ATOM 2197 C C . PHE A 1 296 ? 6.888 26.037 14.052 1.00 22.74 284 PHE A C 1
ATOM 2198 O O . PHE A 1 296 ? 5.779 25.509 13.932 1.00 25.60 284 PHE A O 1
ATOM 2206 N N . THR A 1 297 ? 8.014 25.331 14.180 1.00 22.89 285 THR A N 1
ATOM 2207 C CA . THR A 1 297 ? 8.055 23.882 14.027 1.00 21.15 285 THR A CA 1
ATOM 2208 C C . THR A 1 297 ? 7.773 23.185 15.351 1.00 21.49 285 THR A C 1
ATOM 2209 O O . THR A 1 297 ? 7.927 23.757 16.432 1.00 24.72 285 THR A O 1
ATOM 2213 N N . GLN A 1 298 ? 7.381 21.918 15.254 1.00 24.57 286 GLN A N 1
ATOM 2214 C CA . GLN A 1 298 ? 7.234 21.140 16.475 1.00 26.71 286 GLN A CA 1
ATOM 2215 C C . GLN A 1 298 ? 8.580 20.757 17.074 1.00 26.41 286 GLN A C 1
ATOM 2216 O O . GLN A 1 298 ? 8.608 20.085 18.111 1.00 33.21 286 GLN A O 1
ATOM 2222 N N . GLN A 1 299 ? 9.689 21.203 16.473 1.00 26.50 287 GLN A N 1
ATOM 2223 C CA . GLN A 1 299 ? 11.016 21.121 17.067 1.00 29.97 287 GLN A CA 1
ATOM 2224 C C . GLN A 1 299 ? 11.424 22.414 17.764 1.00 24.81 287 GLN A C 1
ATOM 2225 O O . GLN A 1 299 ? 12.562 22.515 18.235 1.00 29.47 287 GLN A O 1
ATOM 2231 N N . ALA A 1 300 ? 10.528 23.400 17.829 1.00 22.65 288 ALA A N 1
ATOM 2232 C CA . ALA A 1 300 ? 10.831 24.644 18.525 1.00 20.54 288 ALA A CA 1
ATOM 2233 C C . ALA A 1 300 ? 11.233 24.372 19.962 1.00 23.76 288 ALA A C 1
ATOM 2234 O O . ALA A 1 300 ? 10.586 23.586 20.661 1.00 23.90 288 ALA A O 1
ATOM 2236 N N . GLU A 1 301 ? 12.293 25.040 20.400 1.00 21.34 289 GLU A N 1
ATOM 2237 C CA . GLU A 1 301 ? 12.848 24.877 21.746 1.00 20.20 289 GLU A CA 1
ATOM 2238 C C . GLU A 1 301 ? 12.507 26.134 22.535 1.00 22.72 289 GLU A C 1
ATOM 2239 O O . GLU A 1 301 ? 13.305 27.067 22.633 1.00 24.44 289 GLU A O 1
ATOM 2245 N N . LEU A 1 302 ? 11.293 26.151 23.091 1.00 21.57 290 LEU A N 1
ATOM 2246 C CA . LEU A 1 302 ? 10.764 27.271 23.860 1.00 21.56 290 LEU A CA 1
ATOM 2247 C C . LEU A 1 302 ? 10.293 26.796 25.227 1.00 20.37 290 LEU A C 1
ATOM 2248 O O . LEU A 1 302 ? 9.314 27.311 25.776 1.00 22.50 290 LEU A O 1
ATOM 2253 N N . TYR A 1 303 ? 10.987 25.803 25.791 1.00 22.01 291 TYR A N 1
ATOM 2254 C CA . TYR A 1 303 ? 10.548 25.203 27.043 1.00 23.09 291 TYR A CA 1
ATOM 2255 C C . TYR A 1 303 ? 10.606 26.179 28.211 1.00 25.03 291 TYR A C 1
ATOM 2256 O O . TYR A 1 303 ? 9.879 25.997 29.194 1.00 25.03 291 TYR A O 1
ATOM 2265 N N . ASN A 1 304 ? 11.441 27.209 28.139 1.00 24.87 292 ASN A N 1
ATOM 2266 C CA . ASN A 1 304 ? 11.501 28.191 29.214 1.00 23.45 292 ASN A CA 1
ATOM 2267 C C . ASN A 1 304 ? 10.485 29.310 29.027 1.00 20.81 292 ASN A C 1
ATOM 2268 O O . ASN A 1 304 ? 10.512 30.295 29.778 1.00 26.67 292 ASN A O 1
ATOM 2273 N N . LEU A 1 305 ? 9.609 29.187 28.029 1.00 20.04 293 LEU A N 1
ATOM 2274 C CA . LEU A 1 305 ? 8.413 30.005 27.909 1.00 19.55 293 LEU A CA 1
ATOM 2275 C C . LEU A 1 305 ? 7.202 29.304 28.526 1.00 22.94 293 LEU A C 1
ATOM 2276 O O . LEU A 1 305 ? 6.418 29.936 29.244 1.00 23.31 293 LEU A O 1
ATOM 2281 N N . GLY A 1 306 ? 7.030 28.014 28.247 1.00 24.78 294 GLY A N 1
ATOM 2282 C CA . GLY A 1 306 ? 5.951 27.231 28.831 1.00 25.05 294 GLY A CA 1
ATOM 2283 C C . GLY A 1 306 ? 6.215 25.760 28.608 1.00 23.63 294 GLY A C 1
ATOM 2284 O O . GLY A 1 306 ? 7.128 25.379 27.872 1.00 24.03 294 GLY A O 1
ATOM 2285 N N . SER A 1 307 ? 5.390 24.926 29.241 1.00 22.59 295 SER A N 1
ATOM 2286 C CA . SER A 1 307 ? 5.680 23.498 29.239 1.00 23.63 295 SER A CA 1
ATOM 2287 C C . SER A 1 307 ? 4.398 22.684 29.330 1.00 26.10 295 SER A C 1
ATOM 2288 O O . SER A 1 307 ? 3.429 23.079 29.984 1.00 27.47 295 SER A O 1
ATOM 2291 N N . HIS A 1 308 ? 4.416 21.526 28.674 1.00 26.76 296 HIS A N 1
ATOM 2292 C CA . HIS A 1 308 ? 3.381 20.504 28.819 1.00 26.11 296 HIS A CA 1
ATOM 2293 C C . HIS A 1 308 ? 4.146 19.209 29.046 1.00 27.65 296 HIS A C 1
ATOM 2294 O O . HIS A 1 308 ? 4.640 18.605 28.090 1.00 29.40 296 HIS A O 1
ATOM 2301 N N . GLY A 1 309 ? 4.259 18.795 30.302 1.00 30.39 297 GLY A N 1
ATOM 2302 C CA . GLY A 1 309 ? 5.213 17.746 30.610 1.00 31.76 297 GLY A CA 1
ATOM 2303 C C . GLY A 1 309 ? 6.570 18.162 30.094 1.00 30.19 297 GLY A C 1
ATOM 2304 O O . GLY A 1 309 ? 7.027 19.288 30.326 1.00 31.84 297 GLY A O 1
ATOM 2305 N N . SER A 1 310 ? 7.201 17.285 29.318 1.00 28.96 298 SER A N 1
ATOM 2306 C CA . SER A 1 310 ? 8.501 17.585 28.737 1.00 26.68 298 SER A CA 1
ATOM 2307 C C . SER A 1 310 ? 8.399 18.246 27.371 1.00 27.41 298 SER A C 1
ATOM 2308 O O . SER A 1 310 ? 9.423 18.399 26.695 1.00 32.45 298 SER A O 1
ATOM 2311 N N . LEU A 1 311 ? 7.196 18.642 26.949 1.00 24.99 299 LEU A N 1
ATOM 2312 C CA . LEU A 1 311 ? 7.000 19.253 25.640 1.00 25.33 299 LEU A CA 1
ATOM 2313 C C . LEU A 1 311 ? 7.076 20.769 25.724 1.00 25.45 299 LEU A C 1
ATOM 2314 O O . LEU A 1 311 ? 6.549 21.387 26.658 1.00 26.05 299 LEU A O 1
ATOM 2319 N N . SER A 1 312 ? 7.695 21.366 24.710 1.00 25.68 300 SER A N 1
ATOM 2320 C CA . SER A 1 312 ? 7.738 22.797 24.460 1.00 21.30 300 SER A CA 1
ATOM 2321 C C . SER A 1 312 ? 6.579 23.216 23.563 1.00 20.88 300 SER A C 1
ATOM 2322 O O . SER A 1 312 ? 6.203 22.483 22.644 1.00 22.32 300 SER A O 1
ATOM 2325 N N . PRO A 1 313 ? 5.991 24.382 23.787 1.00 20.78 301 PRO A N 1
ATOM 2326 C CA . PRO A 1 313 ? 5.083 24.948 22.783 1.00 21.63 301 PRO A CA 1
ATOM 2327 C C . PRO A 1 313 ? 5.874 25.424 21.577 1.00 21.80 301 PRO A C 1
ATOM 2328 O O . PRO A 1 313 ? 7.099 25.512 21.594 1.00 21.88 301 PRO A O 1
ATOM 2332 N N . GLN A 1 314 ? 5.152 25.704 20.498 1.00 22.73 302 GLN A N 1
ATOM 2333 C CA . GLN A 1 314 ? 5.731 26.433 19.377 1.00 24.24 302 GLN A CA 1
ATOM 2334 C C . GLN A 1 314 ? 4.802 27.579 19.014 1.00 19.51 302 GLN A C 1
ATOM 2335 O O . GLN A 1 314 ? 3.665 27.659 19.492 1.00 19.32 302 GLN A O 1
ATOM 2341 N N . VAL A 1 315 ? 5.304 28.479 18.166 1.00 18.52 303 VAL A N 1
ATOM 2342 C CA . VAL A 1 315 ? 4.505 29.620 17.716 1.00 20.35 303 VAL A CA 1
ATOM 2343 C C . VAL A 1 315 ? 3.491 29.138 16.689 1.00 19.26 303 VAL A C 1
ATOM 2344 O O . VAL A 1 315 ? 3.862 28.570 15.655 1.00 23.40 303 VAL A O 1
ATOM 2348 N N . SER A 1 316 ? 2.206 29.328 16.988 1.00 17.40 304 SER A N 1
ATOM 2349 C CA . SER A 1 316 ? 1.164 28.982 16.027 1.00 18.42 304 SER A CA 1
ATOM 2350 C C . SER A 1 316 ? 0.856 30.135 15.092 1.00 19.34 304 SER A C 1
ATOM 2351 O O . SER A 1 316 ? 0.634 29.916 13.891 1.00 22.65 304 SER A O 1
ATOM 2354 N N . SER A 1 317 ? 0.791 31.347 15.626 1.00 21.61 305 SER A N 1
ATOM 2355 C CA . SER A 1 317 ? 0.511 32.534 14.839 1.00 20.66 305 SER A CA 1
ATOM 2356 C C . SER A 1 317 ? 1.375 33.665 15.376 1.00 21.17 305 SER A C 1
ATOM 2357 O O . SER A 1 317 ? 1.555 33.785 16.590 1.00 20.96 305 SER A O 1
ATOM 2360 N N . ALA A 1 318 ? 1.937 34.461 14.470 1.00 18.42 306 ALA A N 1
ATOM 2361 C CA . ALA A 1 318 ? 2.726 35.639 14.821 1.00 17.32 306 ALA A CA 1
ATOM 2362 C C . ALA A 1 318 ? 2.143 36.795 14.028 1.00 20.04 306 ALA A C 1
ATOM 2363 O O . ALA A 1 318 ? 2.255 36.825 12.796 1.00 21.30 306 ALA A O 1
ATOM 2365 N N . LEU A 1 319 ? 1.492 37.725 14.727 1.00 17.70 307 LEU A N 1
ATOM 2366 C CA . LEU A 1 319 ? 0.658 38.735 14.090 1.00 18.46 307 LEU A CA 1
ATOM 2367 C C . LEU A 1 319 ? 1.127 40.124 14.488 1.00 20.26 307 LEU A C 1
ATOM 2368 O O . LEU A 1 319 ? 1.391 40.385 15.670 1.00 18.94 307 LEU A O 1
ATOM 2373 N N . HIS A 1 320 ? 1.217 41.009 13.499 1.00 18.15 308 HIS A N 1
ATOM 2374 C CA . HIS A 1 320 ? 1.672 42.376 13.700 1.00 16.76 308 HIS A CA 1
ATOM 2375 C C . HIS A 1 320 ? 0.699 43.348 13.051 1.00 18.40 308 HIS A C 1
ATOM 2376 O O . HIS A 1 320 ? 0.248 43.132 11.930 1.00 21.57 308 HIS A O 1
ATOM 2383 N N . SER A 1 321 ? 0.375 44.424 13.758 1.00 16.66 309 SER A N 1
ATOM 2384 C CA . SER A 1 321 ? -0.426 45.487 13.171 1.00 17.57 309 SER A CA 1
ATOM 2385 C C . SER A 1 321 ? 0.242 46.823 13.444 1.00 18.86 309 SER A C 1
ATOM 2386 O O . SER A 1 321 ? 0.795 47.044 14.525 1.00 18.97 309 SER A O 1
ATOM 2389 N N . ALA A 1 322 ? 0.158 47.723 12.466 1.00 18.64 310 ALA A N 1
ATOM 2390 C CA . ALA A 1 322 ? 0.811 49.023 12.569 1.00 15.63 310 ALA A CA 1
ATOM 2391 C C . ALA A 1 322 ? -0.110 50.067 11.965 1.00 18.78 310 ALA A C 1
ATOM 2392 O O . ALA A 1 322 ? -0.578 49.893 10.837 1.00 19.37 310 ALA A O 1
ATOM 2394 N N . VAL A 1 323 ? -0.384 51.139 12.710 1.00 16.84 311 VAL A N 1
ATOM 2395 C CA . VAL A 1 323 ? -1.235 52.230 12.231 1.00 17.45 311 VAL A CA 1
ATOM 2396 C C . VAL A 1 323 ? -0.495 53.541 12.456 1.00 17.25 311 VAL A C 1
ATOM 2397 O O . VAL A 1 323 ? -0.086 53.838 13.581 1.00 17.73 311 VAL A O 1
ATOM 2401 N N . LEU A 1 324 ? -0.349 54.340 11.395 1.00 17.82 312 LEU A N 1
ATOM 2402 C CA . LEU A 1 324 ? 0.283 55.654 11.491 1.00 17.12 312 LEU A CA 1
ATOM 2403 C C . LEU A 1 324 ? -0.622 56.662 10.803 1.00 17.71 312 LEU A C 1
ATOM 2404 O O . LEU A 1 324 ? -1.012 56.460 9.648 1.00 19.46 312 LEU A O 1
ATOM 2409 N N . THR A 1 325 ? -0.948 57.744 11.503 1.00 18.27 313 THR A N 1
ATOM 2410 C CA . THR A 1 325 ? -1.817 58.790 10.974 1.00 16.33 313 THR A CA 1
ATOM 2411 C C . THR A 1 325 ? -1.101 60.118 11.119 1.00 19.05 313 THR A C 1
ATOM 2412 O O . THR A 1 325 ? -0.555 60.409 12.185 1.00 20.36 313 THR A O 1
ATOM 2416 N N . ILE A 1 326 ? -1.134 60.944 10.068 1.00 18.22 314 ILE A N 1
ATOM 2417 C CA . ILE A 1 326 ? -0.650 62.313 10.199 1.00 19.77 314 ILE A CA 1
ATOM 2418 C C . ILE A 1 326 ? -1.731 63.281 9.736 1.00 19.57 314 ILE A C 1
ATOM 2419 O O . ILE A 1 326 ? -2.541 62.964 8.859 1.00 25.00 314 ILE A O 1
ATOM 2424 N N . ASP A 1 327 ? -1.744 64.465 10.343 1.00 19.92 315 ASP A N 1
ATOM 2425 C CA . ASP A 1 327 ? -2.611 65.555 9.887 1.00 23.03 315 ASP A CA 1
ATOM 2426 C C . ASP A 1 327 ? -1.952 66.873 10.281 1.00 23.08 315 ASP A C 1
ATOM 2427 O O . ASP A 1 327 ? -0.765 66.906 10.614 1.00 23.59 315 ASP A O 1
ATOM 2432 N N . GLU A 1 328 ? -2.720 67.967 10.243 1.00 23.66 316 GLU A N 1
ATOM 2433 C CA . GLU A 1 328 ? -2.132 69.298 10.383 1.00 21.74 316 GLU A CA 1
ATOM 2434 C C . GLU A 1 328 ? -1.768 69.675 11.813 1.00 22.10 316 GLU A C 1
ATOM 2435 O O . GLU A 1 328 ? -1.051 70.661 12.009 1.00 26.35 316 GLU A O 1
ATOM 2441 N N . ARG A 1 329 ? -2.280 68.966 12.812 1.00 24.71 317 ARG A N 1
ATOM 2442 C CA . ARG A 1 329 ? -2.334 69.536 14.154 1.00 26.44 317 ARG A CA 1
ATOM 2443 C C . ARG A 1 329 ? -0.949 69.655 14.787 1.00 26.77 317 ARG A C 1
ATOM 2444 O O . ARG A 1 329 ? -0.115 68.749 14.683 1.00 25.73 317 ARG A O 1
ATOM 2452 N N . GLY A 1 330 ? -0.712 70.796 15.445 1.00 29.92 318 GLY A N 1
ATOM 2453 C CA . GLY A 1 330 ? 0.561 71.062 16.086 1.00 27.71 318 GLY A CA 1
ATOM 2454 C C . GLY A 1 330 ? 0.385 71.853 17.365 1.00 34.72 318 GLY A C 1
ATOM 2455 O O . GLY A 1 330 ? -0.714 72.300 17.703 1.00 36.95 318 GLY A O 1
ATOM 2456 N N . GLY A 1 331 ? 1.501 72.037 18.069 1.00 36.08 319 GLY A N 1
ATOM 2457 C CA . GLY A 1 331 ? 1.516 72.804 19.310 1.00 43.23 319 GLY A CA 1
ATOM 2458 C C . GLY A 1 331 ? 1.662 74.299 19.122 1.00 52.20 319 GLY A C 1
ATOM 2459 O O . GLY A 1 331 ? 1.252 74.849 18.101 1.00 53.32 319 GLY A O 1
ATOM 2460 N N . ASP A 1 347 ? 14.354 85.127 -1.309 1.00 75.24 335 ASP A N 1
ATOM 2461 C CA . ASP A 1 347 ? 13.030 84.680 -0.890 1.00 74.79 335 ASP A CA 1
ATOM 2462 C C . ASP A 1 347 ? 12.580 83.442 -1.669 1.00 67.69 335 ASP A C 1
ATOM 2463 O O . ASP A 1 347 ? 11.408 83.060 -1.631 1.00 63.49 335 ASP A O 1
ATOM 2468 N N . GLU A 1 348 ? 13.505 82.828 -2.391 1.00 64.81 336 GLU A N 1
ATOM 2469 C CA . GLU A 1 348 ? 13.175 81.474 -2.818 1.00 63.61 336 GLU A CA 1
ATOM 2470 C C . GLU A 1 348 ? 13.756 80.483 -1.815 1.00 58.99 336 GLU A C 1
ATOM 2471 O O . GLU A 1 348 ? 14.894 80.669 -1.355 1.00 54.71 336 GLU A O 1
ATOM 2477 N N . PRO A 1 349 ? 13.009 79.448 -1.424 1.00 51.82 337 PRO A N 1
ATOM 2478 C CA . PRO A 1 349 ? 13.497 78.549 -0.373 1.00 52.98 337 PRO A CA 1
ATOM 2479 C C . PRO A 1 349 ? 14.758 77.826 -0.812 1.00 56.01 337 PRO A C 1
ATOM 2480 O O . PRO A 1 349 ? 15.017 77.652 -2.004 1.00 58.50 337 PRO A O 1
ATOM 2484 N N . SER A 1 350 ? 15.554 77.416 0.177 1.00 50.29 338 SER A N 1
ATOM 2485 C CA . SER A 1 350 ? 16.743 76.626 -0.114 1.00 51.07 338 SER A CA 1
ATOM 2486 C C . SER A 1 350 ? 16.376 75.285 -0.730 1.00 48.08 338 SER A C 1
ATOM 2487 O O . SER A 1 350 ? 17.117 74.756 -1.567 1.00 54.38 338 SER A O 1
ATOM 2490 N N . LEU A 1 351 ? 15.235 74.728 -0.341 1.00 40.38 339 LEU A N 1
ATOM 2491 C CA . LEU A 1 351 ? 14.822 73.411 -0.791 1.00 41.75 339 LEU A CA 1
ATOM 2492 C C . LEU A 1 351 ? 13.318 73.411 -0.986 1.00 42.38 339 LEU A C 1
ATOM 2493 O O . LEU A 1 351 ? 12.576 73.857 -0.106 1.00 39.48 339 LEU A O 1
ATOM 2498 N N . TYR A 1 352 ? 12.876 72.927 -2.141 1.00 38.28 340 TYR A N 1
ATOM 2499 C CA . TYR A 1 352 ? 11.485 72.557 -2.355 1.00 38.48 340 TYR A CA 1
ATOM 2500 C C . TYR A 1 352 ? 11.338 71.072 -2.079 1.00 38.05 340 TYR A C 1
ATOM 2501 O O . TYR A 1 352 ? 12.068 70.260 -2.653 1.00 39.40 340 TYR A O 1
ATOM 2510 N N . PHE A 1 353 ? 10.400 70.719 -1.205 1.00 30.54 341 PHE A N 1
ATOM 2511 C CA . PHE A 1 353 ? 10.134 69.323 -0.871 1.00 26.70 341 PHE A CA 1
ATOM 2512 C C . PHE A 1 353 ? 8.655 69.065 -1.130 1.00 29.31 341 PHE A C 1
ATOM 2513 O O . PHE A 1 353 ? 7.803 69.333 -0.279 1.00 27.08 341 PHE A O 1
ATOM 2521 N N . ARG A 1 354 ? 8.350 68.533 -2.308 1.00 31.53 342 ARG A N 1
ATOM 2522 C CA . ARG A 1 354 ? 6.975 68.291 -2.707 1.00 25.92 342 ARG A CA 1
ATOM 2523 C C . ARG A 1 354 ? 6.809 66.788 -2.884 1.00 31.43 342 ARG A C 1
ATOM 2524 O O . ARG A 1 354 ? 7.312 66.212 -3.855 1.00 31.72 342 ARG A O 1
ATOM 2532 N N . ALA A 1 355 ? 6.113 66.166 -1.942 1.00 27.10 343 ALA A N 1
ATOM 2533 C CA . ALA A 1 355 ? 5.949 64.713 -1.934 1.00 24.81 343 ALA A CA 1
ATOM 2534 C C 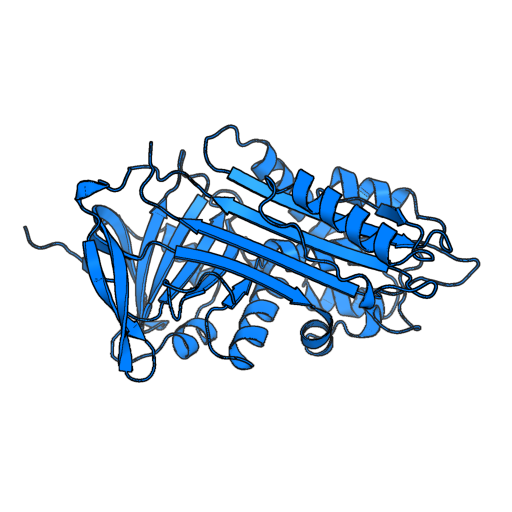. ALA A 1 355 ? 4.677 64.311 -2.681 1.00 23.16 343 ALA A C 1
ATOM 2535 O O . ALA A 1 355 ? 3.730 63.775 -2.104 1.00 25.52 343 ALA A O 1
ATOM 2537 N N . ASN A 1 356 ? 4.672 64.598 -3.986 1.00 27.48 344 ASN A N 1
ATOM 2538 C CA . ASN A 1 356 ? 3.543 64.327 -4.871 1.00 25.73 344 ASN A CA 1
ATOM 2539 C C . ASN A 1 356 ? 3.786 63.096 -5.738 1.00 25.31 344 ASN A C 1
ATOM 2540 O O . ASN A 1 356 ? 3.226 62.976 -6.837 1.00 27.69 344 ASN A O 1
ATOM 2545 N N . LYS A 1 357 ? 4.643 62.212 -5.253 1.00 25.94 345 LYS A N 1
ATOM 2546 C CA . LYS A 1 357 ? 4.998 60.956 -5.891 1.00 27.20 345 LYS A CA 1
ATOM 2547 C C . LYS A 1 357 ? 5.425 60.030 -4.767 1.00 23.20 345 LYS A C 1
ATOM 2548 O O . LYS A 1 357 ? 5.606 60.478 -3.627 1.00 23.04 345 LYS A O 1
ATOM 2554 N N . PRO A 1 358 ? 5.564 58.729 -5.037 1.00 23.73 346 PRO A N 1
ATOM 2555 C CA . PRO A 1 358 ? 5.867 57.790 -3.947 1.00 22.79 346 PRO A CA 1
ATOM 2556 C C . PRO A 1 358 ? 7.110 58.162 -3.135 1.00 23.67 346 PRO A C 1
ATOM 2557 O O . PRO A 1 358 ? 8.124 58.620 -3.673 1.00 24.46 346 PRO A O 1
ATOM 2561 N N . PHE A 1 359 ? 7.021 57.940 -1.826 1.00 22.10 347 PHE A N 1
ATOM 2562 C CA . PHE A 1 359 ? 8.055 58.374 -0.896 1.00 21.45 347 PHE A CA 1
ATOM 2563 C C . PHE A 1 359 ? 8.090 57.437 0.298 1.00 22.88 347 PHE A C 1
ATOM 2564 O O . PHE A 1 359 ? 7.197 56.608 0.487 1.00 20.41 347 PHE A O 1
ATOM 2572 N N . LEU A 1 360 ? 9.147 57.572 1.098 1.00 19.90 348 LEU A N 1
ATOM 2573 C CA . LEU A 1 360 ? 9.334 56.798 2.318 1.00 19.08 348 LEU A CA 1
ATOM 2574 C C . LEU A 1 360 ? 9.123 57.704 3.521 1.00 21.72 348 LEU A C 1
ATOM 2575 O O . LEU A 1 360 ? 9.594 58.845 3.535 1.00 22.51 348 LEU A O 1
ATOM 2580 N N . ALA A 1 361 ? 8.429 57.200 4.535 1.00 20.84 349 ALA A N 1
ATOM 2581 C CA . ALA A 1 361 ? 8.290 57.926 5.789 1.00 20.46 349 ALA A CA 1
ATOM 2582 C C . ALA A 1 361 ? 8.742 57.028 6.927 1.00 18.18 349 ALA A C 1
ATOM 2583 O O . ALA A 1 361 ? 8.362 55.859 6.992 1.00 19.73 349 ALA A O 1
ATOM 2585 N N . ILE A 1 362 ? 9.541 57.582 7.837 1.00 17.32 350 ILE A N 1
ATOM 2586 C CA . ILE A 1 362 ? 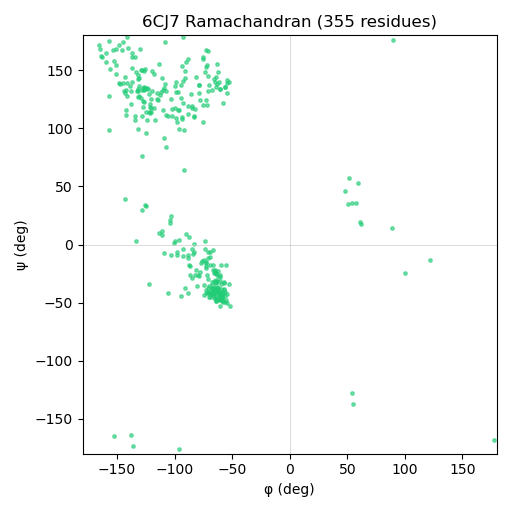10.085 56.828 8.958 1.00 18.61 350 ILE A CA 1
ATOM 2587 C C . ILE A 1 362 ? 9.749 57.599 10.218 1.00 18.82 350 ILE A C 1
ATOM 2588 O O . ILE A 1 362 ? 10.068 58.786 10.320 1.00 20.18 350 ILE A O 1
ATOM 2593 N N . LEU A 1 363 ? 9.065 56.949 11.154 1.00 15.85 351 LEU A N 1
ATOM 2594 C CA . LEU A 1 363 ? 8.836 57.542 12.462 1.00 16.22 351 LEU A CA 1
ATOM 2595 C C . LEU A 1 363 ? 10.008 57.171 13.355 1.00 18.03 351 LEU A C 1
ATOM 2596 O O . LEU A 1 363 ? 10.272 55.984 13.578 1.00 19.54 351 LEU A O 1
ATOM 2601 N N . TRP A 1 364 ? 10.720 58.185 13.846 1.00 16.21 352 TRP A N 1
ATOM 2602 C CA . TRP A 1 364 ? 11.980 58.003 14.547 1.00 17.61 352 TRP A CA 1
ATOM 2603 C C . TRP A 1 364 ? 11.796 58.378 16.010 1.00 17.28 352 TRP A C 1
ATOM 2604 O O . TRP A 1 364 ? 11.224 59.433 16.315 1.00 18.36 352 TRP A O 1
ATOM 2615 N N . ASP A 1 365 ? 12.256 57.506 16.906 1.00 17.10 353 ASP A N 1
ATOM 2616 C CA . ASP A 1 365 ? 12.355 57.829 18.328 1.00 16.94 353 ASP A CA 1
ATOM 2617 C C . ASP A 1 365 ? 13.663 58.586 18.542 1.00 19.23 353 ASP A C 1
ATOM 2618 O O . ASP A 1 365 ? 14.751 58.026 18.366 1.00 20.17 353 ASP A O 1
ATOM 2623 N N . ASN A 1 366 ? 13.563 59.891 18.842 1.00 18.90 354 ASN A N 1
ATOM 2624 C CA . ASN A 1 366 ? 14.743 60.748 18.914 1.00 20.65 354 ASN A CA 1
ATOM 2625 C C . ASN A 1 366 ? 15.597 60.487 20.144 1.00 23.16 354 ASN A C 1
ATOM 2626 O O . ASN A 1 366 ? 16.752 60.938 20.195 1.00 28.53 354 ASN A O 1
ATOM 2631 N N . ARG A 1 367 ? 15.041 59.843 21.162 1.00 21.75 355 ARG A N 1
ATOM 2632 C CA . ARG A 1 367 ? 15.819 59.582 22.365 1.00 23.52 355 ARG A CA 1
ATOM 2633 C C . ARG A 1 367 ? 16.527 58.236 22.280 1.00 25.66 355 ARG A C 1
ATOM 2634 O O . ARG A 1 367 ? 17.672 58.101 22.724 1.00 25.42 355 ARG A O 1
ATOM 2642 N N . SER A 1 368 ? 15.870 57.237 21.700 1.00 18.91 356 SER A N 1
ATOM 2643 C CA . SER A 1 368 ? 16.450 55.901 21.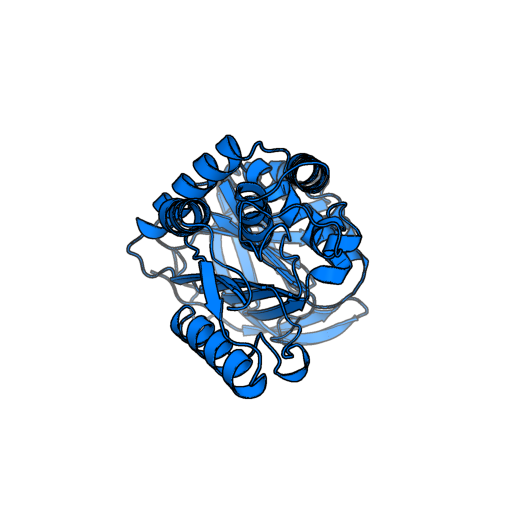603 1.00 21.29 356 SER A CA 1
ATOM 2644 C C . SER A 1 368 ? 17.098 55.618 20.251 1.00 21.46 356 SER A C 1
ATOM 2645 O O . SER A 1 368 ? 17.764 54.585 20.108 1.00 22.99 356 SER A O 1
ATOM 2648 N N . SER A 1 369 ? 16.918 56.506 19.268 1.00 21.30 357 SER A N 1
ATOM 2649 C CA . SER A 1 369 ? 17.562 56.403 17.957 1.00 22.04 357 SER A CA 1
ATOM 2650 C C . SER A 1 369 ? 17.200 55.102 17.251 1.00 19.38 357 SER A C 1
ATOM 2651 O O . SER A 1 369 ? 18.072 54.361 16.791 1.00 22.95 357 SER A O 1
ATOM 2654 N N . ILE A 1 370 ? 15.898 54.843 17.149 1.00 19.02 358 ILE A N 1
ATOM 2655 C CA . ILE A 1 370 ? 15.395 53.653 16.453 1.00 19.57 358 ILE A CA 1
ATOM 2656 C C . ILE A 1 370 ? 14.196 54.034 15.600 1.00 20.91 358 ILE A C 1
ATOM 2657 O O . ILE A 1 370 ? 13.464 54.989 15.891 1.00 20.63 358 ILE A O 1
ATOM 2662 N N . PRO A 1 371 ? 13.983 53.295 14.507 1.00 20.13 359 PRO A N 1
ATOM 2663 C CA . PRO A 1 371 ? 12.783 53.488 13.678 1.00 19.02 359 PRO A CA 1
ATOM 2664 C C . PRO A 1 371 ? 11.596 52.732 14.255 1.00 20.85 359 PRO A C 1
ATOM 2665 O O . PRO A 1 371 ? 11.552 51.496 14.241 1.00 23.87 359 PRO A O 1
ATOM 2669 N N . LEU A 1 372 ? 10.625 53.478 14.766 1.00 16.64 360 LEU A N 1
ATOM 2670 C CA . LEU A 1 372 ? 9.408 52.896 15.314 1.00 17.54 360 LEU A CA 1
ATOM 2671 C C . LEU A 1 372 ? 8.422 52.498 14.231 1.00 20.35 360 LEU A C 1
ATOM 2672 O O . LEU A 1 372 ? 7.593 51.623 14.470 1.00 20.34 360 LEU A O 1
ATOM 2677 N N . PHE A 1 373 ? 8.464 53.155 13.076 1.00 18.89 361 PHE A N 1
ATOM 2678 C CA . PHE A 1 373 ? 7.533 52.886 11.989 1.00 19.19 361 PHE A CA 1
ATOM 2679 C C . PHE A 1 373 ? 8.277 53.135 10.687 1.00 16.58 361 PHE A C 1
ATOM 2680 O O . PHE A 1 373 ? 9.043 54.104 10.579 1.00 19.07 361 PHE A O 1
ATOM 2688 N N . MET A 1 374 ? 8.063 52.257 9.707 1.00 19.17 362 MET A N 1
ATOM 2689 C CA . MET A 1 374 ? 8.540 52.479 8.345 1.00 19.61 362 MET A CA 1
ATOM 2690 C C . MET A 1 374 ? 7.353 52.364 7.404 1.00 19.51 362 MET A C 1
ATOM 2691 O O . MET A 1 374 ? 6.536 51.449 7.540 1.00 19.45 362 MET A O 1
ATOM 2696 N N . ALA A 1 375 ? 7.231 53.307 6.476 1.00 18.29 363 ALA A N 1
ATOM 2697 C CA . ALA A 1 375 ? 6.123 53.233 5.534 1.00 21.76 363 ALA A CA 1
ATOM 2698 C C . ALA A 1 375 ? 6.626 53.572 4.147 1.00 21.96 363 ALA A C 1
ATOM 2699 O O . ALA A 1 375 ? 7.309 54.584 3.953 1.00 23.49 363 ALA A O 1
ATOM 2701 N N . ARG A 1 376 ? 6.254 52.744 3.182 1.00 20.06 364 ARG A N 1
ATOM 2702 C CA . ARG A 1 376 ? 6.412 53.063 1.773 1.00 19.60 364 ARG A CA 1
ATOM 2703 C C . ARG A 1 376 ? 5.052 53.555 1.286 1.00 20.18 364 ARG A C 1
ATOM 2704 O O . ARG A 1 376 ? 4.095 52.779 1.185 1.00 23.34 364 ARG A O 1
ATOM 2712 N N . ILE A 1 377 ? 4.957 54.848 1.011 1.00 20.33 365 ILE A N 1
ATOM 2713 C CA . ILE A 1 377 ? 3.693 55.470 0.638 1.00 22.29 365 ILE A CA 1
ATOM 2714 C C . ILE A 1 377 ? 3.647 55.519 -0.884 1.00 24.09 365 ILE A C 1
ATOM 2715 O O . ILE A 1 377 ? 4.252 56.397 -1.511 1.00 21.29 365 ILE A O 1
ATOM 2720 N N . MET A 1 378 ? 2.933 54.556 -1.481 1.00 21.09 366 MET A N 1
ATOM 2721 C CA . MET A 1 378 ? 2.650 54.536 -2.912 1.00 22.34 366 MET A CA 1
ATOM 2722 C C . MET A 1 378 ? 1.407 55.323 -3.282 1.00 24.91 366 MET A C 1
ATOM 2723 O O . MET A 1 378 ? 1.283 55.752 -4.434 1.00 26.73 366 MET A O 1
ATOM 2728 N N . ASP A 1 379 ? 0.466 55.462 -2.361 1.00 24.41 367 ASP A N 1
ATOM 2729 C CA . ASP A 1 379 ? -0.827 56.074 -2.661 1.00 28.89 367 ASP A CA 1
ATOM 2730 C C . ASP A 1 379 ? -1.405 56.592 -1.352 1.00 27.28 367 ASP A C 1
ATOM 2731 O O . ASP A 1 379 ? -1.986 55.818 -0.585 1.00 26.28 367 ASP A O 1
ATOM 2736 N N . PRO A 1 380 ? -1.268 57.887 -1.059 1.00 25.50 368 PRO A N 1
ATOM 2737 C CA . PRO A 1 380 ? -1.740 58.402 0.232 1.00 22.51 368 PRO A CA 1
ATOM 2738 C C . PRO A 1 380 ? -3.255 58.451 0.370 1.00 25.98 368 PRO A C 1
ATOM 2739 O O . PRO A 1 380 ? -3.734 58.776 1.463 1.00 30.29 368 PRO A O 1
ATOM 2743 N N . THR A 1 381 ? -4.018 58.162 -0.690 1.00 25.88 369 THR A N 1
ATOM 2744 C CA . THR A 1 381 ? -5.474 58.194 -0.613 1.00 29.71 369 THR A CA 1
ATOM 2745 C C . THR A 1 381 ? -6.059 56.898 -0.076 1.00 32.71 369 THR A C 1
ATOM 2746 O O . THR A 1 381 ? -7.267 56.838 0.174 1.00 36.00 369 THR A O 1
ATOM 2750 N N . LEU A 1 382 ? -5.239 55.867 0.096 1.00 28.98 370 LEU A N 1
ATOM 2751 C CA . LEU A 1 382 ? -5.693 54.562 0.545 1.00 31.85 370 LEU A CA 1
ATOM 2752 C C . LEU A 1 382 ? -5.201 54.319 1.959 1.00 30.65 370 LEU A C 1
ATOM 2753 O O . LEU A 1 382 ? -4.033 54.577 2.273 1.00 32.52 370 LEU A O 1
ATOM 2758 N N . GLU A 1 383 ? -6.094 53.822 2.807 1.00 28.64 371 GLU A N 1
ATOM 2759 C CA . GLU A 1 383 ? -5.771 53.625 4.212 1.00 28.85 371 GLU A CA 1
ATOM 2760 C C . GLU A 1 383 ? -5.159 52.264 4.519 1.00 37.54 371 GLU A C 1
ATOM 2761 O O . GLU A 1 383 ? -4.687 52.065 5.641 1.00 37.24 371 GLU A O 1
ATOM 2767 N N . HIS A 1 384 ? -5.132 51.332 3.569 1.00 38.21 372 HIS A N 1
ATOM 2768 C CA . HIS A 1 384 ? -4.679 49.974 3.845 1.00 52.71 372 HIS A CA 1
ATOM 2769 C C . HIS A 1 384 ? -3.385 49.652 3.104 1.00 61.86 372 HIS A C 1
ATOM 2770 O O . HIS A 1 384 ? -3.081 50.241 2.060 1.00 61.43 372 HIS A O 1
ATOM 2777 N N . ALA A 1 385 ? -2.634 48.698 3.656 1.00 63.05 373 ALA A N 1
ATOM 2778 C CA . ALA A 1 385 ? -1.426 48.177 3.022 1.00 62.83 373 ALA A CA 1
ATOM 2779 C C . ALA A 1 385 ? -1.683 46.810 2.389 1.00 69.68 373 ALA A C 1
ATOM 2780 O O . ALA A 1 385 ? -2.823 46.353 2.310 1.00 71.43 373 ALA A O 1
#

B-factor: mean 31.89, std 12.36, range [15.58, 100.57]

Organism: Manduca sexta (NCBI:txid7130)

Secondary structure (DSSP, 8-state):
-GGGGHHHHHHHHHHHHH--S-EEE-HHHHHHHHHHHHTT--HHHHHHHHHHHTS-HHHHHHHHHHHHHHHHT--SS-EEEEEEEEEEETTSEEPHHHHHHHHHHSS--EEEE--SSHHHHHHHHHHHHHHHTTTS----S-GGG--TT--EEEEEEEEEE--BSSPPPGGG-EEEEEEPTTS-EEEEEEEEEEEEEEEEEEGGGTEEEEEEEBGGGSEEEEEEEE-TTS-HHHHHHH--HHHHHHHTTPPEEEEEEEEE-EEEEEEEE-HHHHHHTT-GGGGSTT---TTTEEBTTBPP--SEEEEEEEEEE-S-B----SEEEE--S-EEEEEEETTTTEEEEEEEES-TT--B-

Foldseek 3Di:
DALQLVLLLVLQLVVPVPDDAKDKFFSLLVSLLLLLLLLQADDPLVVLSCVSRVDHNVRNQVLQLVVVVLVVVDDDQKDKFKAWEKEFEPLWAFQVVSQVSQVRRRVYGYHYFQQQPLVVRQQVVLVSVCVRAVNPGRRQGDSVLTHRPAGMATEIEMETEFAFQDFFDPVQWDWDWFAFVVGDTDTFTWGWDWDWFLWDADVQLQWTWTWTATHPSQKTKIKIGHDPVDDASSSSVRDDLVNVLCSVVRGIWGETEIHTWAKAKEKDWCQVSCCVSRNNLQADQNTGRVSRIDNPPGDTGHSTYMYMYIYGYDGGHVVPTPYYHYNSAWIKIFMARNVSSHTRMIMTHRDRVDHYD

InterPro domains:
  IPR000215 Serpin family [PTHR11461] (7-373)
  IPR023796 Serpin domain [PF00079] (8-372)
  IPR023796 Serpin domain [SM00093] (14-372)
  IPR036186 Serpin superfamily [SSF56574] (7-372)
  IPR042178 Serpin superfamily, domain 1 [G3DSA:3.30.497.10] (12-329)
  IPR042185 Serpin superfamily, domain 2 [G3DSA:2.30.39.10] (169-265)

Solvent-accessible surface area: 15068 Å² total; per-residue (Å²): 66,20,68,8,0,35,4,0,9,71,0,1,44,51,16,8,98,81,90,100,30,11,5,0,0,0,0,3,2,0,0,1,2,0,0,3,0,3,34,0,12,38,51,93,1,53,60,36,0,40,169,20,1,140,8,66,28,118,110,0,10,113,43,0,76,107,8,11,73,11,23,122,122,43,146,35,120,16,65,25,79,17,0,6,8,2,10,2,5,110,92,19,110,51,34,80,111,2,74,132,41,0,79,93,20,0,43,12,40,0,40,73,16,139,4,32,129,44,56,95,2,0,113,89,3,8,71,73,0,10,85,78,0,65,107,92,0,58,151,18,4,42,53,137,78,9,51,46,136,9,36,0,0,2,0,7,0,2,13,0,33,5,2,5,84,84,58,7,163,133,152,14,29,81,153,98,62,0,58,30,116,86,43,102,139,56,86,6,28,1,0,39,29,112,44,156,9,46,2,17,70,30,124,108,6,82,0,53,0,0,0,2,19,2,11,154,69,25,5,0,0,0,0,0,8,4,38,197,79,24,82,6,56,50,1,3,78,66,1,39,12,108,40,0,29,54,4,38,124,46,71,80,78,25,0,23,2,36,0,0,74,10,32,2,60,5,76,18,84,2,62,85,6,0,70,129,44,45,0,44,11,0,27,49,153,135,4,78,0,98,78,0,1,25,89,61,107,113,26,0,22,3,42,15,0,11,0,0,0,8,0,31,6,42,16,138,15,53,160,124,15,81,22,120,0,138,0,45,63,15,0,4,1,1,1,3,0,36,153,18,40,1,0,2,1,2,2,2,2,19,7,11,55,70,120,116,55

Sequence (357 aa):
GPASTSFGVNVFKQMATEQSGNLAASPFSITILLAMLQQGAAGNTLDEITRALQMTPEKSAEIFKKVNEEIQKRNSRNILKTANNVFLSENFNLNPQFKRIAVNNFDSDLTPTYFGKPALAAQNINSWIASKTNDKIDKLVSPDDLSGNTQMVMVNAVYFKGLWEIPFREQATQKRNFTLNGGEKKVASFMQTRRYFKAGTHKPAMAKVVVLPFEYNEYSLIVVLPLKSSNVDALLSSLSMEDVASFLDLPPKDVALELPKFSIKADINLEPVLNKMGVSSIFTQQAELYNLGSHGSLSPQVSSALHSAVLTIDERGGDEPSLYFRANKPFLAILWDNRSSIPLFMARIMDPTLEHA

Nearest PDB structures (foldseek):
  6cj7-assembly1_A  TM=1.003E+00  e=2.023E-85  Manduca sexta
  3f5n-assembly4_D  TM=9.076E-01  e=4.221E-37  Homo sapiens
  1k9o-assembly1_I  TM=9.068E-01  e=4.398E-33  Manduca sexta
  3f5n-assembly5_E  TM=9.079E-01  e=9.702E-33  Homo sapiens
  4p0o-assembly1_A  TM=8.916E-01  e=2.962E-30  Drosophila melanogaster

Radius of gyration: 20.79 Å; Cα contacts (8 Å, |Δi|>4): 838; chains: 1; bounding box: 39×67×50 Å